Protein AF-A0A0K9PVC1-F1 (afdb_monomer)

Mean predicted aligned error: 11.3 Å

Organism: Zostera marina (NCBI:txid29655)

Sequence (242 aa):
MSSSESLPNDVALKIASLLTVTDLCSLGSCCRYFRSICDGDELWINLINQRWLSTENLPQQTPNYRYKGVYATRHDEVARRVWSVIQPLSTITETDVKVSAQDYLKIIQDLNSLKLQFQDVLLILFKSSKYNNNNVLINLIGLHYSMFHLGISVNDLREALRFTGNLSKIVCISSFTLGRVFFGVRMPDATLSRMLSLEELMSEEQEESRCILNRGTVEQVFRVETTINWKNEYLHFIQIGS

Radius of gyration: 22.53 Å; Cα contacts (8 Å, |Δi|>4): 260; chains: 1; bounding box: 57×33×89 Å

Nearest PDB structures (foldseek):
  7t1y-assembly1_B  TM=6.289E-01  e=4.324E-02  Homo sapiens
  7t1z-assembly1_B  TM=6.412E-01  e=4.807E-02  Homo sapiens
  7z8b-assembly1_F  TM=5.756E-01  e=1.248E-01  Homo sapiens
  5t2x-assembly1_A  TM=3.430E-01  e=1.906E-01  Legionella pneumophila subsp. pneumophila str. Philadelphia 1
  5t2x-assembly3_C  TM=3.436E-01  e=3.796E-01  Legionella pneumophila subsp. pneumophila str. Philadelphia 1

Structure (mmCIF, N/CA/C/O backbone):
data_AF-A0A0K9PVC1-F1
#
_entry.id   AF-A0A0K9PVC1-F1
#
loop_
_atom_site.group_PDB
_atom_site.id
_atom_site.type_symbol
_atom_site.label_atom_id
_atom_site.label_alt_id
_atom_site.label_comp_id
_atom_site.label_asym_id
_atom_site.label_entity_id
_atom_site.label_seq_id
_atom_site.pdbx_PDB_ins_code
_atom_site.Cartn_x
_atom_site.Cartn_y
_atom_site.Cartn_z
_atom_site.occupancy
_atom_site.B_iso_or_equiv
_atom_site.auth_seq_id
_atom_site.auth_comp_id
_atom_site.auth_asym_id
_atom_site.auth_atom_id
_atom_site.pdbx_PDB_model_num
ATOM 1 N N . MET A 1 1 ? -7.330 5.894 46.098 1.00 36.91 1 MET A N 1
ATOM 2 C CA . MET A 1 1 ? -6.613 6.851 45.232 1.00 36.91 1 MET A CA 1
ATOM 3 C C . MET A 1 1 ? -7.595 7.335 44.191 1.00 36.91 1 MET A C 1
ATOM 5 O O . MET A 1 1 ? -8.270 6.519 43.578 1.00 36.91 1 MET A O 1
ATOM 9 N N . SER A 1 2 ? -7.760 8.647 44.151 1.00 39.97 2 SER A N 1
ATOM 10 C CA . SER A 1 2 ? -8.791 9.414 43.460 1.00 39.97 2 SER A CA 1
ATOM 11 C C . SER A 1 2 ? -8.823 9.122 41.961 1.00 39.97 2 SER A C 1
ATOM 13 O O . SER A 1 2 ? -7.778 9.019 41.326 1.00 39.97 2 SER A O 1
ATOM 15 N N . SER A 1 3 ? -10.035 8.984 41.431 1.00 45.97 3 SER A N 1
ATOM 16 C CA . SER A 1 3 ? -10.376 8.841 40.016 1.00 45.97 3 SER A CA 1
ATOM 17 C C . SER A 1 3 ? -9.704 9.919 39.166 1.00 45.97 3 SER A C 1
ATOM 19 O O . SER A 1 3 ? -10.004 11.102 39.305 1.00 45.97 3 SER A O 1
ATOM 21 N N . SER A 1 4 ? -8.784 9.477 38.318 1.00 52.22 4 SER A N 1
ATOM 22 C CA . SER A 1 4 ? -8.044 10.259 37.336 1.00 52.22 4 SER A CA 1
ATOM 23 C C . SER A 1 4 ? -8.986 10.974 36.368 1.00 52.22 4 SER A C 1
ATOM 25 O O . SER A 1 4 ? -9.969 10.389 35.917 1.00 52.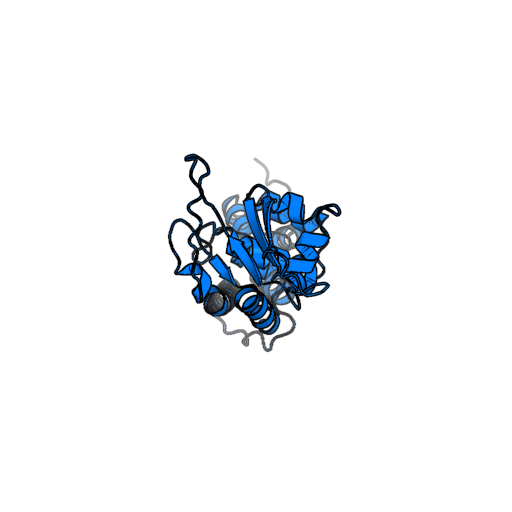22 4 SER A O 1
ATOM 27 N N . GLU A 1 5 ? -8.649 12.221 36.040 1.00 60.41 5 GLU A N 1
ATOM 28 C CA . GLU A 1 5 ? -9.247 13.022 34.971 1.00 60.41 5 GLU A CA 1
ATOM 29 C C . GLU A 1 5 ? -9.275 12.206 33.671 1.00 60.41 5 GLU A C 1
ATOM 31 O O . GLU A 1 5 ? -8.269 12.051 32.977 1.00 60.41 5 GLU A O 1
ATOM 36 N N . SER A 1 6 ? -10.419 11.595 33.371 1.00 70.62 6 SER A N 1
ATOM 37 C CA . SER A 1 6 ? -10.626 10.906 32.106 1.00 70.62 6 SER A CA 1
ATOM 38 C C . SER A 1 6 ? -10.803 11.951 31.016 1.00 70.62 6 SER A C 1
ATOM 40 O O . SER A 1 6 ? -11.573 12.898 31.187 1.00 70.62 6 SER A O 1
ATOM 42 N N . LEU A 1 7 ? -10.114 11.753 29.895 1.00 83.00 7 LEU A N 1
ATOM 43 C CA . LEU A 1 7 ? -10.306 12.553 28.693 1.00 83.00 7 LEU A CA 1
ATOM 44 C C . LEU A 1 7 ? -11.809 12.630 28.344 1.00 83.00 7 LEU A C 1
ATOM 46 O O . LEU A 1 7 ? -12.517 11.637 28.528 1.00 83.00 7 LEU A O 1
ATOM 50 N N . PRO A 1 8 ? -12.317 13.767 27.844 1.00 89.94 8 PRO A N 1
ATOM 51 C CA . PRO A 1 8 ? -13.676 13.831 27.322 1.00 89.94 8 PRO A CA 1
ATOM 52 C C . PRO A 1 8 ? -13.914 12.780 26.224 1.00 89.94 8 PRO A C 1
ATOM 54 O O . PRO A 1 8 ? -13.039 12.522 25.391 1.00 89.94 8 PRO A O 1
ATOM 57 N N . ASN A 1 9 ? -15.096 12.152 26.235 1.00 86.62 9 ASN A N 1
ATOM 58 C CA . ASN A 1 9 ? -15.422 11.030 25.345 1.00 86.62 9 ASN A CA 1
ATOM 59 C C . ASN A 1 9 ? -15.347 11.397 23.862 1.00 86.62 9 AS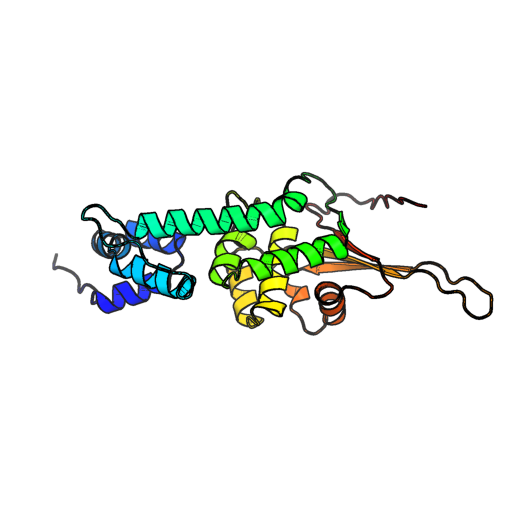N A C 1
ATOM 61 O O . ASN A 1 9 ? -14.915 10.580 23.057 1.00 86.62 9 ASN A O 1
ATOM 65 N N . ASP A 1 10 ? -15.737 12.614 23.507 1.00 87.50 10 ASP A N 1
ATOM 66 C CA . ASP A 1 10 ? -15.662 13.160 22.155 1.00 87.50 10 ASP A CA 1
ATOM 67 C C . ASP A 1 10 ? -14.212 13.252 21.660 1.00 87.50 10 ASP A C 1
ATOM 69 O O . ASP A 1 10 ? -13.908 12.850 20.534 1.00 87.50 10 ASP A O 1
ATOM 73 N N . VAL A 1 11 ? -13.286 13.686 22.520 1.00 88.69 11 VAL A N 1
ATOM 74 C CA . VAL A 1 11 ? -11.856 13.746 22.190 1.00 88.69 11 VAL A CA 1
ATOM 75 C C . VAL A 1 11 ? -11.276 12.336 22.083 1.00 88.69 11 VAL A C 1
ATOM 77 O O . VAL A 1 11 ? -10.554 12.040 21.131 1.00 88.69 11 VAL A O 1
ATOM 80 N N . ALA A 1 12 ? -11.627 11.434 23.006 1.00 89.12 12 ALA A N 1
ATOM 81 C CA . ALA A 1 12 ? -11.200 10.035 22.949 1.00 89.12 12 ALA A CA 1
ATOM 82 C C . ALA A 1 12 ? -11.694 9.333 21.675 1.00 89.12 12 ALA A C 1
ATOM 84 O O . ALA A 1 12 ? -10.933 8.608 21.031 1.00 89.12 12 ALA A O 1
ATOM 85 N N . LEU A 1 13 ? -12.945 9.583 21.281 1.00 88.31 13 LEU A N 1
ATOM 86 C CA . LEU A 1 13 ? -13.537 9.056 20.057 1.00 88.31 13 LEU A CA 1
ATOM 87 C C . LEU A 1 13 ? -12.875 9.652 18.818 1.00 88.31 13 LEU A C 1
ATOM 89 O O . LEU A 1 13 ? -12.605 8.925 17.862 1.00 88.31 13 LEU A O 1
ATOM 93 N N . LYS A 1 14 ? -12.540 10.947 18.842 1.00 87.75 14 LYS A N 1
ATOM 94 C CA . LYS A 1 14 ? -11.800 11.580 17.751 1.00 87.75 14 LYS A CA 1
ATOM 95 C C . LYS A 1 14 ? -10.417 10.961 17.587 1.00 87.75 14 LYS A C 1
ATOM 97 O O . LYS A 1 14 ? -10.070 10.608 16.464 1.00 87.75 14 LYS A O 1
ATOM 102 N N . ILE A 1 15 ? -9.673 10.765 18.676 1.00 88.50 15 ILE A N 1
ATOM 103 C CA . ILE A 1 15 ? -8.374 10.076 18.654 1.00 88.50 15 ILE A CA 1
ATOM 104 C C . ILE A 1 15 ? -8.544 8.673 18.074 1.00 88.50 15 ILE A C 1
ATOM 106 O O . ILE A 1 15 ? -7.867 8.333 17.110 1.00 88.50 15 ILE A O 1
ATOM 110 N N . ALA A 1 16 ? -9.490 7.889 18.597 1.00 88.25 16 ALA A N 1
ATOM 111 C CA . ALA A 1 16 ? -9.761 6.541 18.109 1.00 88.25 16 ALA A CA 1
ATOM 112 C C . ALA A 1 16 ? -10.108 6.527 16.606 1.00 88.25 16 ALA A C 1
ATOM 114 O O . ALA A 1 16 ? -9.605 5.687 15.869 1.00 88.25 16 ALA A O 1
ATOM 115 N N . SER A 1 17 ? -10.893 7.490 16.116 1.00 85.69 17 SER A N 1
ATOM 116 C CA . SER A 1 17 ? -11.273 7.570 14.696 1.00 85.69 17 SER A CA 1
ATOM 117 C C . SER A 1 17 ? -10.101 7.826 13.741 1.00 85.69 17 SER A C 1
ATOM 119 O O . SER A 1 17 ? -10.233 7.572 12.549 1.00 85.69 17 SER A O 1
ATOM 121 N N . LEU A 1 18 ? -8.968 8.322 14.249 1.00 83.50 18 LEU A N 1
ATOM 122 C CA . LEU A 1 18 ? -7.750 8.569 13.469 1.00 83.50 18 LEU A CA 1
ATOM 123 C C . LEU A 1 18 ? -6.807 7.359 13.446 1.00 83.50 18 LEU A C 1
ATOM 125 O O . LEU A 1 18 ? -5.811 7.366 12.727 1.00 83.50 18 LEU A O 1
ATOM 129 N N . LEU A 1 19 ? -7.091 6.332 14.248 1.00 83.75 19 LEU A N 1
ATOM 130 C CA . LEU A 1 19 ? -6.239 5.160 14.380 1.00 83.75 19 LEU A CA 1
ATOM 131 C C . LEU A 1 19 ? -6.568 4.089 13.342 1.00 83.75 19 LEU A C 1
ATOM 133 O O . LEU A 1 19 ? -7.702 3.935 12.883 1.00 83.75 19 LEU A O 1
ATOM 137 N N . THR A 1 20 ? -5.566 3.269 13.022 1.00 76.81 20 THR A N 1
ATOM 138 C CA . THR A 1 20 ? -5.811 2.048 12.255 1.00 76.81 20 THR A CA 1
ATOM 139 C C . THR A 1 20 ? -6.583 1.031 13.100 1.00 76.81 20 THR A C 1
ATOM 141 O O . THR A 1 20 ? -6.525 1.032 14.328 1.00 76.81 20 THR A O 1
ATOM 144 N N . VAL A 1 21 ? -7.264 0.087 12.447 1.00 77.75 21 VAL A N 1
ATOM 145 C CA . VAL A 1 21 ? -8.035 -0.980 13.121 1.00 77.75 21 VAL A CA 1
ATOM 146 C C . VAL A 1 21 ? -7.180 -1.778 14.104 1.00 77.75 21 VAL A C 1
ATOM 148 O O . VAL A 1 21 ? -7.640 -2.167 15.174 1.00 77.75 21 VAL A O 1
ATOM 151 N N . THR A 1 22 ? -5.918 -2.016 13.758 1.00 73.38 22 THR A N 1
ATOM 152 C CA . THR A 1 22 ? -4.974 -2.697 14.648 1.00 73.38 22 THR A CA 1
ATOM 153 C C . THR A 1 22 ? -4.647 -1.874 15.885 1.00 73.38 22 THR A C 1
ATOM 155 O O . THR A 1 22 ? -4.601 -2.426 16.981 1.00 73.38 22 THR A O 1
ATOM 158 N N . ASP A 1 23 ? -4.482 -0.563 15.731 1.00 84.06 23 ASP A N 1
ATOM 159 C CA . ASP A 1 23 ? -4.172 0.323 16.852 1.00 84.06 23 ASP A CA 1
ATOM 160 C C . ASP A 1 23 ? -5.398 0.524 17.749 1.00 84.06 23 ASP A C 1
ATOM 162 O O . ASP A 1 23 ? -5.250 0.651 18.960 1.00 84.06 23 ASP A O 1
ATOM 166 N N . LEU A 1 24 ? -6.612 0.434 17.193 1.00 87.94 24 LEU A N 1
ATOM 167 C CA . LEU A 1 24 ? -7.859 0.389 17.962 1.00 87.94 24 LEU A CA 1
ATOM 168 C C . LEU A 1 24 ? -7.939 -0.838 18.877 1.00 87.94 24 LEU A C 1
ATOM 170 O O . LEU A 1 24 ? -8.365 -0.725 20.027 1.00 87.94 24 LEU A O 1
ATOM 174 N N . CYS A 1 25 ? -7.505 -2.012 18.407 1.00 83.75 25 CYS A N 1
ATOM 175 C CA . CYS A 1 25 ? -7.442 -3.213 19.246 1.00 83.75 25 CYS A CA 1
ATOM 176 C C . CYS A 1 25 ? -6.434 -3.053 20.394 1.00 83.75 25 CYS A C 1
ATOM 178 O O . CYS A 1 25 ? -6.726 -3.438 21.531 1.00 83.75 25 CYS A O 1
ATOM 180 N N . SER A 1 26 ? -5.274 -2.454 20.112 1.00 88.62 26 SER A N 1
ATOM 181 C CA . SER A 1 26 ? -4.268 -2.133 21.129 1.00 88.62 26 SER A CA 1
ATOM 182 C C . SER A 1 26 ? -4.814 -1.128 22.146 1.00 88.62 26 SER A C 1
ATOM 184 O O . SER A 1 26 ? -4.771 -1.389 23.347 1.00 88.62 26 SER A O 1
ATOM 186 N N . LEU A 1 27 ? -5.428 -0.039 21.676 1.00 90.12 27 LEU A N 1
ATOM 187 C CA . LEU A 1 27 ? -6.019 1.012 22.504 1.00 90.12 27 LEU A CA 1
ATOM 188 C C . LEU A 1 27 ? -7.124 0.465 23.423 1.00 90.12 27 LEU A C 1
ATOM 190 O O . LEU A 1 27 ? -7.113 0.705 24.630 1.00 90.12 27 LEU A O 1
ATOM 194 N N . GLY A 1 28 ? -8.042 -0.341 22.883 1.00 89.06 28 GLY A N 1
ATOM 195 C CA . GLY A 1 28 ? -9.104 -0.992 23.657 1.00 89.06 28 GLY A CA 1
ATOM 196 C C . GLY A 1 28 ? -8.598 -2.035 24.664 1.00 89.06 28 GLY A C 1
ATOM 197 O O . GLY A 1 28 ? -9.313 -2.419 25.597 1.00 89.06 28 GLY A O 1
ATOM 198 N N . SER A 1 29 ? -7.356 -2.494 24.512 1.00 88.69 29 SER A N 1
ATOM 199 C CA . SER A 1 29 ? -6.708 -3.400 25.461 1.00 88.69 29 SER A CA 1
ATOM 200 C C . SER A 1 29 ? -6.035 -2.659 26.618 1.00 88.69 29 SER A C 1
ATOM 202 O O . SER A 1 29 ? -5.869 -3.254 27.681 1.00 88.69 29 SER A O 1
ATOM 204 N N . CYS A 1 30 ? -5.720 -1.366 26.462 1.00 90.38 30 CYS A N 1
ATOM 205 C CA . CYS A 1 30 ? -5.025 -0.573 27.478 1.00 90.38 30 CYS A CA 1
ATOM 206 C C . CYS A 1 30 ? -5.844 -0.373 28.762 1.00 90.38 30 CYS A C 1
ATOM 208 O O . CYS A 1 30 ? -5.297 -0.468 29.859 1.00 90.38 30 CYS A O 1
ATOM 210 N N . CYS A 1 31 ? -7.147 -0.079 28.664 1.00 89.25 31 CYS A N 1
ATOM 211 C CA . CYS A 1 31 ? -8.001 0.121 29.840 1.00 89.25 31 CYS A CA 1
ATOM 212 C C . CYS A 1 31 ? -9.499 -0.048 29.529 1.00 89.25 31 CYS A C 1
ATOM 214 O O . CYS A 1 31 ? -9.920 -0.046 28.373 1.00 89.25 31 CYS A O 1
ATOM 216 N N . ARG A 1 32 ? -10.332 -0.159 30.578 1.00 90.12 32 ARG A N 1
ATOM 217 C CA . ARG A 1 32 ? -11.799 -0.293 30.435 1.00 90.12 32 ARG A CA 1
ATOM 218 C C . ARG A 1 32 ? -12.440 0.904 29.729 1.00 90.12 32 ARG A C 1
ATOM 220 O O . ARG A 1 32 ? -13.382 0.711 28.969 1.00 90.12 32 ARG A O 1
ATOM 227 N N . TYR A 1 33 ? -11.916 2.106 29.970 1.00 90.62 33 TYR A N 1
ATOM 228 C CA . TYR A 1 33 ? -12.398 3.337 29.348 1.00 90.62 33 TYR A CA 1
ATOM 229 C C . TYR A 1 33 ? -12.252 3.276 27.820 1.00 90.62 33 TYR A C 1
ATOM 231 O O . TYR A 1 33 ? -13.249 3.312 27.102 1.00 90.62 33 TYR A O 1
ATOM 239 N N . PHE A 1 34 ? -11.036 3.043 27.317 1.00 90.56 34 PHE A N 1
ATOM 240 C CA . PHE A 1 34 ? -10.801 2.910 25.879 1.00 90.56 34 PHE A CA 1
ATOM 241 C C . PHE A 1 34 ? -11.446 1.670 25.267 1.00 90.56 34 PHE A C 1
ATOM 243 O O . PHE A 1 34 ? -11.860 1.728 24.113 1.00 90.56 34 PHE A O 1
ATOM 250 N N . ARG A 1 35 ? -11.597 0.573 26.022 1.00 91.06 35 ARG A N 1
ATOM 251 C CA . ARG A 1 35 ? -12.376 -0.585 25.561 1.00 91.06 35 ARG A CA 1
ATOM 252 C C . ARG A 1 35 ? -13.807 -0.185 25.214 1.00 91.06 35 ARG A C 1
ATOM 254 O O . ARG A 1 35 ? -14.276 -0.517 24.135 1.00 91.06 35 ARG A O 1
ATOM 261 N N . SER A 1 36 ? -14.457 0.580 26.093 1.00 90.19 36 SER A N 1
ATOM 262 C CA . SER A 1 36 ? -15.820 1.068 25.867 1.00 90.19 36 SER A CA 1
ATOM 263 C C . SER A 1 36 ? -15.918 1.979 24.642 1.00 90.19 36 SER A C 1
ATOM 265 O O . SER A 1 36 ? -16.885 1.874 23.898 1.00 90.19 36 SER A O 1
ATOM 267 N N . ILE A 1 37 ? -14.923 2.844 24.410 1.00 89.31 37 ILE A N 1
ATOM 268 C CA . ILE A 1 37 ? -14.870 3.704 23.215 1.00 89.31 37 ILE A CA 1
ATOM 269 C C . ILE A 1 37 ? -14.654 2.866 21.944 1.00 89.31 37 ILE A C 1
ATOM 271 O O . ILE A 1 37 ? -15.361 3.045 20.958 1.00 89.31 37 ILE A O 1
ATOM 275 N N . CYS A 1 38 ? -13.717 1.912 21.968 1.00 90.19 38 CYS A N 1
ATOM 276 C CA . CYS A 1 38 ? -13.373 1.076 20.811 1.00 90.19 38 CYS A CA 1
ATOM 277 C C . CYS A 1 38 ? -14.455 0.045 20.453 1.00 90.19 38 CYS A C 1
ATOM 279 O O . CYS A 1 38 ? -14.479 -0.458 19.329 1.00 90.19 38 CYS A O 1
ATOM 281 N N . ASP A 1 39 ? -15.333 -0.299 21.393 1.00 87.56 39 ASP A N 1
ATOM 282 C CA . ASP A 1 39 ? -16.498 -1.153 21.151 1.00 87.56 39 ASP A CA 1
ATOM 283 C C . ASP A 1 39 ? -17.771 -0.346 20.832 1.00 87.56 39 ASP A C 1
ATOM 285 O O . ASP A 1 39 ? -18.778 -0.938 20.448 1.00 87.56 39 ASP A O 1
ATOM 289 N N . GLY A 1 40 ? -17.727 0.986 20.946 1.00 87.75 40 GLY A N 1
ATOM 290 C CA . GLY A 1 40 ? -18.854 1.869 20.663 1.00 87.75 40 GLY A CA 1
ATOM 291 C C . GLY A 1 40 ? -19.162 1.979 19.169 1.00 87.75 40 GLY A C 1
ATOM 292 O O . GLY A 1 40 ? -18.268 2.199 18.352 1.00 87.75 40 GLY A O 1
ATOM 293 N N . ASP A 1 41 ? -20.440 1.871 18.804 1.00 87.69 41 ASP A N 1
ATOM 294 C CA . ASP A 1 41 ? -20.879 1.896 17.403 1.00 87.69 41 ASP A CA 1
ATOM 295 C C . ASP A 1 41 ? -20.571 3.219 16.689 1.00 87.69 41 ASP A C 1
ATOM 297 O O . ASP A 1 41 ? -20.273 3.208 15.498 1.00 87.69 41 ASP A O 1
ATOM 301 N N . GLU A 1 42 ? -20.576 4.345 17.406 1.00 86.50 42 GLU A N 1
ATOM 302 C CA . GLU A 1 42 ? -20.277 5.673 16.853 1.00 86.50 42 GLU A CA 1
ATOM 303 C C . GLU A 1 42 ? -18.902 5.722 16.165 1.00 86.50 42 GLU A C 1
ATOM 305 O O . GLU A 1 42 ? -18.773 6.254 15.060 1.00 86.50 42 GLU A O 1
ATOM 310 N N . LEU A 1 43 ? -17.892 5.085 16.766 1.00 89.81 43 LEU A N 1
ATOM 311 C CA . LEU A 1 43 ? -16.560 4.968 16.177 1.00 89.81 43 LEU A CA 1
ATOM 312 C C . LEU A 1 43 ? -16.611 4.214 14.843 1.00 89.81 43 LEU A C 1
ATOM 314 O O . LEU A 1 43 ? -16.082 4.680 13.836 1.00 89.81 43 LEU A O 1
ATOM 318 N N . TRP A 1 44 ? -17.258 3.048 14.824 1.00 88.06 44 TRP A N 1
ATOM 319 C CA . TRP A 1 44 ? -17.300 2.187 13.642 1.00 88.06 44 TRP A CA 1
ATOM 320 C C . TRP A 1 44 ? -18.164 2.773 12.528 1.00 88.06 44 TRP A C 1
ATOM 322 O O . TRP A 1 44 ? -17.791 2.655 11.365 1.00 88.06 44 TRP A O 1
ATOM 332 N N . ILE A 1 45 ? -19.260 3.460 12.860 1.00 85.56 45 ILE A N 1
ATOM 333 C CA . ILE A 1 45 ? -20.054 4.239 11.901 1.00 85.56 45 ILE A CA 1
ATOM 334 C C . ILE A 1 45 ? -19.175 5.303 11.244 1.00 85.56 45 ILE A C 1
ATOM 336 O O . ILE A 1 45 ? -19.153 5.408 10.019 1.00 85.56 45 ILE A O 1
ATOM 340 N N . ASN A 1 46 ? -18.414 6.059 12.040 1.00 84.38 46 ASN A N 1
ATOM 341 C CA . ASN A 1 46 ? -17.522 7.094 11.525 1.00 84.38 46 ASN A CA 1
ATOM 342 C C . ASN A 1 46 ? -16.455 6.498 10.590 1.00 84.38 46 ASN A C 1
ATOM 344 O O . ASN A 1 46 ? -16.278 6.980 9.474 1.00 84.38 46 ASN A O 1
ATOM 348 N N . LEU A 1 47 ? -15.821 5.389 10.981 1.00 85.81 47 LEU A N 1
ATOM 349 C CA . LEU A 1 47 ? -14.823 4.698 10.157 1.00 85.81 47 LEU A CA 1
ATOM 350 C C . LEU A 1 47 ? -15.404 4.119 8.857 1.00 85.81 47 LEU A C 1
ATOM 352 O O . LEU A 1 47 ? -14.755 4.195 7.813 1.00 85.81 47 LEU A O 1
ATOM 356 N N . ILE A 1 48 ? -16.609 3.535 8.902 1.00 84.81 48 ILE A N 1
ATOM 357 C CA . ILE A 1 48 ? -17.317 3.052 7.703 1.00 84.81 48 ILE A CA 1
ATOM 358 C C . ILE A 1 48 ? -17.580 4.222 6.768 1.00 84.81 48 ILE A C 1
ATOM 360 O O . ILE A 1 48 ? -17.304 4.125 5.572 1.00 84.81 48 ILE A O 1
ATOM 364 N N . ASN A 1 49 ? -18.086 5.321 7.322 1.00 81.56 49 ASN A N 1
ATOM 365 C CA . ASN A 1 49 ? -18.404 6.499 6.549 1.00 81.56 49 ASN A CA 1
ATOM 366 C C . ASN A 1 49 ? -17.132 7.040 5.887 1.00 81.56 49 ASN A C 1
ATOM 368 O O . ASN A 1 49 ? -17.049 7.061 4.665 1.00 81.56 49 ASN A O 1
ATOM 372 N N . GLN A 1 50 ? -16.089 7.356 6.652 1.00 80.06 50 GLN A N 1
ATOM 373 C CA . GLN A 1 50 ? -14.839 7.901 6.111 1.00 80.06 50 GLN A CA 1
ATOM 374 C C . GLN A 1 50 ? -14.228 7.066 4.974 1.00 80.06 50 GLN A C 1
ATOM 376 O O . GLN A 1 50 ? -13.631 7.635 4.065 1.00 80.06 50 GLN A O 1
ATOM 381 N N . ARG A 1 51 ? -14.374 5.733 4.998 1.00 79.88 51 ARG A N 1
ATOM 382 C CA . ARG A 1 51 ? -13.790 4.847 3.976 1.00 79.88 51 ARG A CA 1
ATOM 383 C C . ARG A 1 51 ? -14.708 4.539 2.797 1.00 79.88 51 ARG A C 1
ATOM 385 O O . ARG A 1 51 ? -14.218 4.387 1.686 1.00 79.88 51 ARG A O 1
ATOM 392 N N . TRP A 1 52 ? -16.012 4.384 3.014 1.00 78.94 52 TRP A N 1
ATOM 393 C CA . TRP A 1 52 ? -16.917 3.813 2.007 1.00 78.94 52 TRP A CA 1
ATOM 394 C C . TRP A 1 52 ? -18.193 4.633 1.764 1.00 78.94 52 TRP A C 1
ATOM 396 O O . TRP A 1 52 ? -19.142 4.114 1.172 1.00 78.94 52 TRP A O 1
ATOM 406 N N . LEU A 1 53 ? -18.201 5.915 2.159 1.00 63.59 53 LEU A N 1
ATOM 407 C CA . LEU A 1 53 ? -19.315 6.885 2.088 1.00 63.59 53 LEU A CA 1
ATOM 408 C C . LEU A 1 53 ? -20.042 7.017 0.732 1.00 63.59 53 LEU A C 1
ATOM 410 O O . LEU A 1 53 ? -21.057 7.701 0.664 1.00 63.59 53 LEU A O 1
ATOM 414 N N . SER A 1 54 ? -19.574 6.384 -0.347 1.00 54.62 54 SER A N 1
ATOM 415 C CA . SER A 1 54 ? -20.174 6.486 -1.687 1.00 54.62 54 SER A CA 1
ATOM 416 C C . SER A 1 54 ? -20.861 5.211 -2.192 1.00 54.62 54 SER A C 1
ATOM 418 O O . SER A 1 54 ? -21.311 5.188 -3.333 1.00 54.62 54 SER A O 1
ATOM 420 N N . THR A 1 55 ? -20.946 4.139 -1.397 1.00 50.00 55 THR A N 1
ATOM 421 C CA . THR A 1 55 ? -21.627 2.889 -1.800 1.00 50.00 55 THR A CA 1
ATOM 422 C C . THR A 1 55 ? -22.649 2.465 -0.747 1.00 50.00 55 T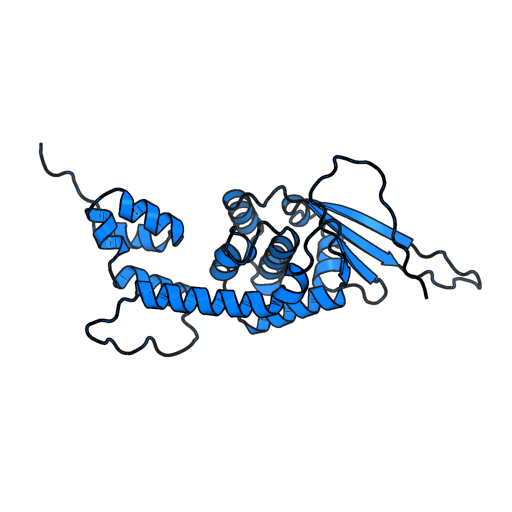HR A C 1
ATOM 424 O O . THR A 1 55 ? -22.302 1.759 0.198 1.00 50.00 55 THR A O 1
ATOM 427 N N . GLU A 1 56 ? -23.869 2.975 -0.946 1.00 53.38 56 GLU A N 1
ATOM 428 C CA . GLU A 1 56 ? -25.204 2.487 -0.552 1.00 53.38 56 GLU A CA 1
ATOM 429 C C . GLU A 1 56 ? -25.444 1.909 0.861 1.00 53.38 56 GLU A C 1
ATOM 431 O O . GLU A 1 56 ? -24.739 1.031 1.350 1.00 53.38 56 GLU A O 1
ATOM 436 N N . ASN A 1 57 ? -26.542 2.399 1.459 1.00 54.88 57 ASN A N 1
ATOM 437 C CA . ASN A 1 57 ? -27.348 1.838 2.550 1.00 54.88 57 ASN A CA 1
ATOM 438 C C . ASN A 1 57 ? -26.575 1.055 3.622 1.00 54.88 57 ASN A C 1
ATOM 440 O O . ASN A 1 57 ? -26.509 -0.175 3.591 1.00 54.88 57 ASN A O 1
ATOM 444 N N . LEU A 1 58 ? -26.086 1.773 4.645 1.00 56.03 58 LEU A N 1
ATOM 445 C CA . LEU A 1 58 ? -25.840 1.162 5.953 1.00 56.03 58 LEU A CA 1
ATOM 446 C C . LEU A 1 58 ? -27.085 0.335 6.323 1.00 56.03 58 LEU A C 1
ATOM 448 O O . LEU A 1 58 ? -28.186 0.895 6.321 1.00 56.03 58 LEU A O 1
ATOM 452 N N . PRO A 1 59 ? -26.952 -0.976 6.583 1.00 56.62 59 PRO A N 1
ATOM 453 C CA . PRO A 1 59 ? -28.114 -1.804 6.864 1.00 56.62 59 PRO A CA 1
ATOM 454 C C . PRO A 1 59 ? -28.891 -1.233 8.048 1.00 56.62 59 PRO A C 1
ATOM 456 O O . PRO A 1 59 ? -28.297 -0.789 9.034 1.00 56.62 59 PRO A O 1
ATOM 459 N N . GLN A 1 60 ? -30.219 -1.198 7.914 1.00 56.25 60 GLN A N 1
ATOM 460 C CA . GLN A 1 60 ? -31.110 -0.656 8.935 1.00 56.25 60 GLN A CA 1
ATOM 461 C C . GLN A 1 60 ? -30.817 -1.318 10.285 1.00 56.25 60 GLN A C 1
ATOM 463 O O . GLN A 1 60 ? -30.676 -2.540 10.371 1.00 56.25 60 GLN A O 1
ATOM 468 N N . GLN A 1 61 ? -30.704 -0.484 11.322 1.00 54.56 61 GLN A N 1
ATOM 469 C CA . GLN A 1 61 ? -30.404 -0.895 12.690 1.00 54.56 61 GLN A CA 1
ATOM 470 C C . GLN A 1 61 ? -31.353 -2.018 13.120 1.00 54.56 61 GLN A C 1
ATOM 472 O O . GLN A 1 61 ? -32.536 -1.794 13.364 1.00 54.56 61 GLN A O 1
ATOM 477 N N . THR A 1 62 ? -30.828 -3.236 13.227 1.00 53.62 62 THR A N 1
ATOM 478 C CA . THR A 1 62 ? -31.490 -4.299 13.983 1.00 53.62 62 THR A CA 1
ATOM 479 C C . THR A 1 62 ? -30.952 -4.267 15.417 1.00 53.62 62 THR A C 1
ATOM 481 O O . THR A 1 62 ? -29.799 -3.900 15.635 1.00 53.62 62 THR A O 1
ATOM 484 N N . PRO A 1 63 ? -31.739 -4.642 16.435 1.00 53.84 63 PRO A N 1
ATOM 485 C CA . PRO A 1 63 ? -31.338 -4.521 17.843 1.00 53.84 63 PRO A CA 1
ATOM 486 C C . PRO A 1 63 ? -30.125 -5.382 18.257 1.00 53.84 63 PRO A C 1
ATOM 488 O O . PRO A 1 63 ? -29.662 -5.273 19.386 1.00 53.84 63 PRO A O 1
ATOM 491 N N . ASN A 1 64 ? -29.585 -6.216 17.359 1.00 56.94 64 ASN A N 1
ATOM 492 C CA . ASN A 1 64 ? -28.374 -7.019 17.576 1.00 56.94 64 ASN A CA 1
ATOM 493 C C . ASN A 1 64 ? -27.224 -6.641 16.616 1.00 56.94 64 ASN A C 1
ATOM 495 O O . ASN A 1 64 ? -26.279 -7.404 16.412 1.00 56.94 64 ASN A O 1
ATOM 499 N N . TYR A 1 65 ? -27.336 -5.482 15.969 1.00 64.81 65 TYR A N 1
ATOM 500 C CA . TYR A 1 65 ? -26.428 -5.020 14.930 1.00 64.81 65 TYR A CA 1
ATOM 501 C C . TYR A 1 65 ? -25.199 -4.346 15.549 1.00 64.81 65 TYR A C 1
ATOM 503 O O . TYR A 1 65 ? -25.336 -3.350 16.248 1.00 64.81 65 TYR A O 1
ATOM 511 N N . ARG A 1 66 ? -23.993 -4.877 15.303 1.00 80.50 66 ARG A N 1
ATOM 512 C CA . ARG A 1 66 ? -22.726 -4.277 15.767 1.00 80.50 66 ARG A CA 1
ATOM 513 C C . ARG A 1 66 ? -21.930 -3.747 14.586 1.00 80.50 66 ARG A C 1
ATOM 515 O O . ARG A 1 66 ? -21.455 -4.538 13.766 1.00 80.50 66 ARG A O 1
ATOM 522 N N . TYR A 1 67 ? -21.704 -2.436 14.527 1.00 84.56 67 TYR A N 1
ATOM 523 C CA . TYR A 1 67 ? -21.036 -1.803 13.380 1.00 84.56 67 TYR A CA 1
ATOM 524 C C . TYR A 1 67 ? -19.576 -2.244 13.222 1.00 84.56 67 TYR A C 1
ATOM 526 O O . TYR A 1 67 ? -19.065 -2.309 12.105 1.00 84.56 67 TYR A O 1
ATOM 534 N N . LYS A 1 68 ? -18.933 -2.674 14.313 1.00 86.56 68 LYS A N 1
ATOM 535 C CA . LYS A 1 68 ? -17.623 -3.342 14.286 1.00 86.56 68 LYS A CA 1
ATOM 536 C C . LYS A 1 68 ? -17.598 -4.583 13.387 1.00 86.56 68 LYS A C 1
ATOM 538 O O . LYS A 1 68 ? -16.665 -4.766 12.610 1.00 86.56 68 LYS A O 1
ATOM 543 N N . GLY A 1 69 ? -18.632 -5.425 13.462 1.00 85.31 69 GLY A N 1
ATOM 544 C CA . GLY A 1 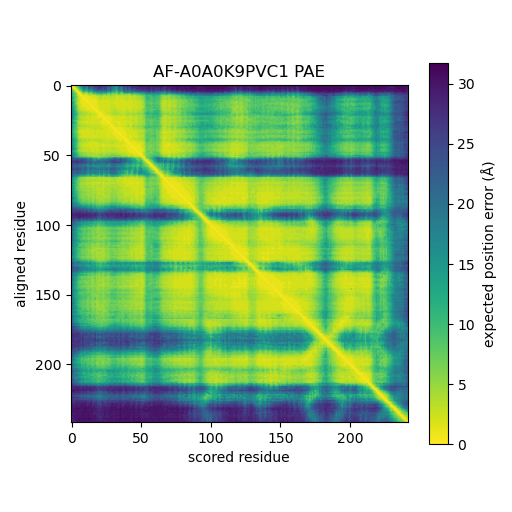69 ? -18.742 -6.635 12.638 1.00 85.31 69 GLY A CA 1
ATOM 545 C C . GLY A 1 69 ? -19.023 -6.322 11.168 1.00 85.31 69 GLY A C 1
ATOM 546 O O . GLY A 1 69 ? -18.484 -6.974 10.275 1.00 85.31 69 GLY A O 1
ATOM 547 N N . VAL A 1 70 ? -19.807 -5.275 10.912 1.00 84.62 70 VAL A N 1
ATOM 548 C CA . VAL A 1 70 ? -20.094 -4.768 9.560 1.00 84.62 70 VAL A CA 1
ATOM 549 C C . VAL A 1 70 ? -18.825 -4.258 8.901 1.00 84.62 70 VAL A C 1
ATOM 551 O O . VAL A 1 70 ? -18.527 -4.619 7.765 1.00 84.62 70 VAL A O 1
ATOM 554 N N . TYR A 1 71 ? -18.052 -3.460 9.638 1.00 86.38 71 TYR A N 1
ATOM 555 C CA . TYR A 1 71 ? -16.765 -2.965 9.183 1.00 86.38 71 TYR A CA 1
ATOM 556 C C . TYR A 1 71 ? -15.826 -4.120 8.828 1.00 86.38 71 TYR A C 1
ATOM 558 O O . TYR A 1 71 ? -15.247 -4.117 7.745 1.00 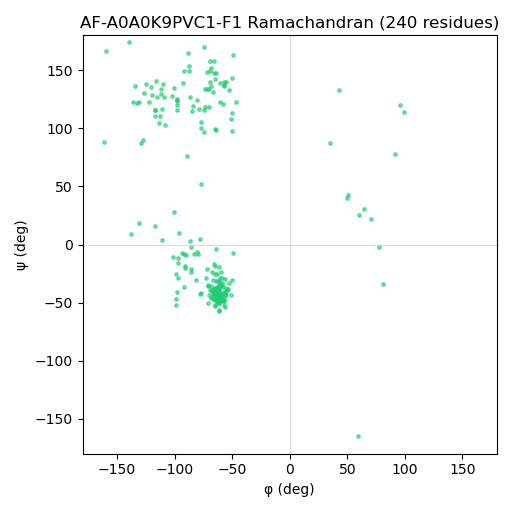86.38 71 TYR A O 1
ATOM 566 N N . ALA A 1 72 ? -15.705 -5.123 9.707 1.00 84.88 72 ALA A N 1
ATOM 567 C CA . ALA A 1 72 ? -14.868 -6.295 9.460 1.00 84.88 72 ALA A CA 1
ATOM 568 C C . ALA A 1 72 ? -15.319 -7.067 8.208 1.00 84.88 72 ALA A C 1
ATOM 570 O O . ALA A 1 72 ? -14.507 -7.350 7.334 1.00 84.88 72 ALA A O 1
ATOM 571 N N . THR A 1 73 ? -16.624 -7.315 8.072 1.00 87.19 73 THR A N 1
ATOM 572 C CA . THR A 1 73 ? -17.199 -8.032 6.920 1.00 87.19 73 THR A CA 1
ATOM 573 C C . THR A 1 73 ? -16.944 -7.290 5.609 1.00 87.19 73 THR A C 1
ATOM 575 O O . THR A 1 73 ? -16.528 -7.896 4.622 1.00 87.19 73 THR A O 1
ATOM 578 N N . ARG A 1 74 ? -17.151 -5.967 5.593 1.00 86.56 74 ARG A N 1
ATOM 579 C CA . ARG A 1 74 ? -16.919 -5.132 4.409 1.00 86.56 74 ARG A CA 1
ATOM 580 C C . ARG A 1 74 ? -15.432 -5.022 4.079 1.00 86.56 74 ARG A C 1
ATOM 582 O O . ARG A 1 74 ? -15.066 -5.096 2.911 1.00 86.56 74 ARG A O 1
ATOM 589 N N . HIS A 1 75 ? -14.569 -4.913 5.089 1.00 87.31 75 HIS A N 1
ATOM 590 C CA . HIS A 1 75 ? -13.122 -4.948 4.895 1.00 87.31 75 HIS A CA 1
ATOM 591 C C . HIS A 1 75 ? -12.674 -6.264 4.249 1.00 87.31 75 HIS A C 1
ATOM 593 O O . HIS A 1 75 ? -11.957 -6.234 3.251 1.00 87.31 75 HIS A O 1
ATOM 599 N N . ASP A 1 76 ? -13.147 -7.400 4.764 1.00 86.94 76 ASP A N 1
ATOM 600 C CA . ASP A 1 76 ? -12.847 -8.719 4.208 1.00 86.94 76 ASP A CA 1
ATOM 601 C C . ASP A 1 76 ? -13.391 -8.881 2.788 1.00 86.94 76 ASP A C 1
ATOM 603 O O . ASP A 1 76 ? -12.756 -9.507 1.941 1.00 86.94 76 ASP A O 1
ATOM 607 N N . GLU A 1 77 ? -14.558 -8.312 2.491 1.00 89.31 77 GLU A N 1
ATOM 608 C CA . GLU A 1 77 ? -15.100 -8.297 1.137 1.00 89.31 77 GLU A CA 1
ATOM 609 C C . GLU A 1 77 ? -14.218 -7.517 0.162 1.00 89.31 77 GLU A C 1
ATOM 611 O O . GLU A 1 77 ? -13.878 -8.047 -0.899 1.00 89.31 77 GLU A O 1
ATOM 616 N N . VAL A 1 78 ? -13.815 -6.295 0.518 1.00 89.38 78 VAL A N 1
ATOM 617 C CA . VAL A 1 78 ? -12.902 -5.491 -0.305 1.00 89.38 78 VAL A CA 1
ATOM 618 C C . VAL A 1 78 ? -11.571 -6.223 -0.475 1.00 89.38 78 VAL A C 1
ATOM 620 O O . VAL A 1 78 ? -11.094 -6.358 -1.599 1.00 89.38 78 VAL A O 1
ATOM 623 N N . ALA A 1 79 ? -11.015 -6.781 0.603 1.00 89.12 79 ALA A N 1
ATOM 624 C CA . ALA A 1 79 ? -9.776 -7.549 0.557 1.00 89.12 79 ALA A CA 1
ATOM 625 C C . ALA A 1 79 ? -9.878 -8.770 -0.368 1.00 89.12 79 ALA A C 1
ATOM 627 O O . ALA A 1 79 ? -8.971 -9.002 -1.161 1.00 89.12 79 ALA A O 1
ATOM 628 N N . ARG A 1 80 ? -10.995 -9.512 -0.349 1.00 89.31 80 ARG A N 1
ATOM 629 C CA . ARG A 1 80 ? -11.235 -10.630 -1.280 1.00 89.31 80 ARG A CA 1
ATOM 630 C C . ARG A 1 80 ? -11.331 -10.177 -2.732 1.00 89.31 80 ARG A C 1
ATOM 632 O O . ARG A 1 80 ? -10.809 -10.862 -3.606 1.00 89.31 80 ARG A O 1
ATOM 639 N N . ARG A 1 81 ? -11.993 -9.048 -3.002 1.00 91.31 81 ARG A N 1
ATOM 640 C CA . ARG A 1 81 ? -12.091 -8.490 -4.361 1.00 91.31 81 ARG A CA 1
ATOM 641 C C . ARG A 1 81 ? -10.717 -8.062 -4.872 1.00 91.31 81 ARG A C 1
ATOM 643 O O . ARG A 1 81 ? -10.328 -8.478 -5.957 1.00 91.31 81 ARG A O 1
ATOM 650 N N . VAL A 1 82 ? -9.950 -7.329 -4.064 1.00 91.31 82 VAL A N 1
ATOM 651 C CA . VAL A 1 82 ? -8.555 -6.977 -4.380 1.00 91.31 82 VAL A CA 1
ATOM 652 C C . VAL A 1 82 ? -7.734 -8.237 -4.623 1.00 91.31 82 VAL A C 1
ATOM 654 O O . VAL A 1 82 ? -7.057 -8.340 -5.642 1.00 91.31 82 VAL A O 1
ATOM 657 N N . TRP A 1 83 ? -7.854 -9.227 -3.736 1.00 87.69 83 TRP A N 1
ATOM 658 C CA . TRP A 1 83 ? -7.168 -10.503 -3.878 1.00 87.69 83 TRP A CA 1
ATOM 659 C C . TRP A 1 83 ? -7.509 -11.199 -5.190 1.00 87.69 83 TRP A C 1
ATOM 661 O O . TRP A 1 83 ? -6.601 -11.661 -5.857 1.00 87.69 83 TRP A O 1
ATOM 671 N N . SER A 1 84 ? -8.774 -11.226 -5.615 1.00 89.38 84 SER A N 1
ATOM 672 C CA . SER A 1 84 ? -9.157 -11.856 -6.887 1.00 89.38 84 SER A CA 1
ATOM 673 C C . SER A 1 84 ? -8.487 -11.221 -8.112 1.00 89.38 84 SER A C 1
ATOM 675 O O . SER A 1 84 ? -8.218 -11.922 -9.083 1.00 89.38 84 SER A O 1
ATOM 677 N N . VAL A 1 85 ? -8.154 -9.928 -8.040 1.00 90.25 85 VAL A N 1
ATOM 678 C CA . VAL A 1 85 ? -7.424 -9.213 -9.097 1.00 90.25 85 VAL A CA 1
ATOM 679 C C . VAL A 1 85 ? -5.931 -9.552 -9.062 1.00 90.25 85 VAL A C 1
ATOM 681 O O . VAL A 1 85 ? -5.324 -9.778 -10.104 1.00 90.25 85 VAL A O 1
ATOM 684 N N . ILE A 1 86 ? -5.330 -9.621 -7.870 1.00 85.50 86 ILE A N 1
ATOM 685 C CA . ILE A 1 86 ? -3.881 -9.849 -7.710 1.00 85.50 86 ILE A CA 1
ATOM 686 C C . ILE A 1 86 ? -3.498 -11.329 -7.557 1.00 85.50 86 ILE A C 1
ATOM 688 O O . ILE A 1 86 ? -2.313 -11.662 -7.601 1.00 85.50 86 ILE A O 1
ATOM 692 N N . GLN A 1 87 ? -4.472 -12.234 -7.406 1.00 80.81 87 GLN A N 1
ATOM 693 C CA . GLN A 1 87 ? -4.263 -13.674 -7.231 1.00 80.81 87 GLN A CA 1
ATOM 694 C C . GLN A 1 87 ? -3.334 -14.267 -8.305 1.00 80.81 87 GLN A C 1
ATOM 696 O O . GLN A 1 87 ? -2.434 -15.030 -7.925 1.00 80.81 87 GLN A O 1
ATOM 701 N N . PRO A 1 88 ? -3.472 -13.908 -9.602 1.00 72.25 88 PRO A N 1
ATOM 702 C CA . PRO A 1 88 ? -2.583 -14.413 -10.647 1.00 72.25 88 PRO A CA 1
ATOM 703 C C . PRO A 1 88 ? -1.099 -14.132 -10.375 1.00 72.25 88 PRO A C 1
ATOM 705 O O . PRO A 1 88 ? -0.252 -14.934 -10.744 1.00 72.25 88 PRO A O 1
ATOM 708 N N . LEU A 1 89 ? -0.778 -13.042 -9.672 1.00 67.88 89 LEU A N 1
ATOM 709 C CA . LEU A 1 89 ? 0.597 -12.673 -9.315 1.00 67.88 89 LEU A CA 1
ATOM 710 C C . LEU A 1 89 ? 1.088 -13.336 -8.025 1.00 67.88 89 LEU A C 1
ATOM 712 O O . LEU A 1 89 ? 2.285 -13.450 -7.785 1.00 67.88 89 LEU A O 1
ATOM 716 N N . SER A 1 90 ? 0.154 -13.729 -7.163 1.00 60.19 90 SER A N 1
ATOM 717 C CA . SER A 1 90 ? 0.437 -14.186 -5.801 1.00 60.19 90 SER A CA 1
ATOM 718 C C . SER A 1 90 ? 0.659 -15.694 -5.660 1.00 60.19 90 SER A C 1
ATOM 720 O O . SER A 1 90 ? 1.236 -16.142 -4.675 1.00 60.19 90 SER A O 1
ATOM 722 N N . THR A 1 91 ? 0.185 -16.472 -6.637 1.00 54.50 91 THR A N 1
ATOM 723 C CA . THR A 1 91 ? 0.335 -17.938 -6.690 1.00 54.50 91 THR A CA 1
ATOM 724 C C . THR A 1 91 ? 1.708 -18.369 -7.205 1.00 54.50 91 THR A C 1
ATOM 726 O O . THR A 1 91 ? 2.044 -19.548 -7.160 1.00 54.50 91 THR A O 1
ATOM 729 N N . ILE A 1 92 ? 2.522 -17.409 -7.647 1.00 53.28 92 ILE A N 1
ATOM 730 C CA . ILE A 1 92 ? 3.885 -17.616 -8.125 1.00 53.28 92 ILE A CA 1
ATOM 731 C C . ILE A 1 92 ? 4.810 -17.512 -6.911 1.00 53.28 92 ILE A C 1
ATOM 733 O O . ILE A 1 92 ? 5.424 -16.484 -6.630 1.00 53.28 92 ILE A O 1
ATOM 737 N N . THR A 1 93 ? 4.821 -18.572 -6.112 1.00 47.09 93 THR A N 1
ATOM 738 C CA . THR A 1 93 ? 5.752 -18.726 -4.999 1.00 47.09 93 THR A CA 1
ATOM 739 C C . THR A 1 93 ? 7.098 -19.213 -5.526 1.00 47.09 93 THR A C 1
ATOM 741 O O . THR A 1 93 ? 7.172 -20.272 -6.138 1.00 47.09 93 THR A O 1
ATOM 744 N N . GLU A 1 94 ? 8.133 -18.441 -5.195 1.00 48.44 94 GLU A N 1
ATOM 745 C CA . GLU A 1 94 ? 9.564 -18.774 -5.190 1.00 48.44 94 GLU A CA 1
ATOM 746 C C . GLU A 1 94 ? 10.416 -18.402 -6.422 1.00 48.44 94 GLU A C 1
ATOM 748 O O . GLU A 1 94 ? 10.272 -18.873 -7.545 1.00 48.44 94 GLU A O 1
ATOM 753 N N . THR A 1 95 ? 11.412 -17.572 -6.100 1.00 47.50 95 THR A N 1
ATOM 754 C CA . THR A 1 95 ? 12.673 -17.239 -6.781 1.00 47.50 95 THR A CA 1
ATOM 755 C C . THR A 1 95 ? 12.712 -16.236 -7.929 1.00 47.50 95 THR A C 1
ATOM 757 O O . THR A 1 95 ? 13.665 -15.475 -7.923 1.00 47.50 95 THR A O 1
ATOM 760 N N . ASP A 1 96 ? 11.715 -16.093 -8.803 1.00 52.84 96 ASP A N 1
ATOM 761 C CA . ASP A 1 96 ? 11.734 -15.026 -9.828 1.00 52.84 96 ASP A CA 1
ATOM 762 C C . ASP A 1 96 ? 10.325 -14.764 -10.383 1.00 52.84 96 ASP A C 1
ATOM 764 O O . ASP A 1 96 ? 9.899 -15.351 -11.381 1.00 52.84 96 ASP A O 1
ATOM 768 N N . VAL A 1 97 ? 9.564 -13.874 -9.736 1.00 58.97 97 VAL A N 1
ATOM 769 C CA . VAL A 1 97 ? 8.249 -13.462 -10.253 1.00 58.97 97 VAL A CA 1
ATOM 770 C C . VAL A 1 97 ? 8.470 -12.473 -11.391 1.00 58.97 97 VAL A C 1
ATOM 772 O O . VAL A 1 97 ? 8.817 -11.320 -11.149 1.00 58.97 97 VAL A O 1
ATOM 775 N N . LYS A 1 98 ? 8.267 -12.930 -12.628 1.00 64.69 98 LYS A N 1
ATOM 776 C CA . LYS A 1 98 ? 8.325 -12.100 -13.836 1.00 64.69 98 LYS A CA 1
ATOM 777 C C . LYS A 1 98 ? 6.913 -11.700 -14.229 1.00 64.69 98 LYS A C 1
ATOM 779 O O . LYS A 1 98 ? 6.116 -12.556 -14.602 1.00 64.69 98 LYS A O 1
ATOM 784 N N . VAL A 1 99 ? 6.613 -10.406 -14.176 1.00 73.38 99 VAL A N 1
ATOM 785 C CA . VAL A 1 99 ? 5.318 -9.872 -14.627 1.00 73.38 99 VAL A CA 1
ATOM 786 C C . VAL A 1 99 ? 5.524 -9.026 -15.865 1.00 73.38 99 VAL A C 1
ATOM 788 O O . VAL A 1 99 ? 6.384 -8.141 -15.874 1.00 73.38 99 VAL A O 1
ATOM 791 N N . SER A 1 100 ? 4.741 -9.298 -16.910 1.00 73.25 100 SER A N 1
ATOM 792 C CA . SER A 1 100 ? 4.739 -8.464 -18.108 1.00 73.25 100 SER A CA 1
ATOM 793 C C . SER A 1 100 ? 4.123 -7.095 -17.804 1.00 73.25 100 SER A C 1
ATOM 795 O O . SER A 1 100 ? 3.215 -6.971 -16.980 1.00 73.25 100 SER A O 1
ATOM 797 N N . ALA A 1 101 ? 4.579 -6.055 -18.500 1.00 72.81 101 ALA A N 1
ATOM 798 C CA . ALA A 1 101 ? 3.995 -4.719 -18.395 1.00 72.81 101 ALA A CA 1
ATOM 799 C C . ALA A 1 101 ? 2.478 -4.717 -18.632 1.00 72.81 101 ALA A C 1
ATOM 801 O O . ALA A 1 101 ? 1.744 -4.007 -17.952 1.00 72.81 101 ALA A O 1
ATOM 802 N N . GLN A 1 102 ? 2.011 -5.531 -19.582 1.00 75.50 102 GLN A N 1
ATOM 803 C CA . GLN A 1 102 ? 0.600 -5.624 -19.933 1.00 75.50 102 GLN A CA 1
ATOM 804 C C . GLN A 1 102 ? -0.229 -6.205 -18.784 1.00 75.50 102 GLN A C 1
ATOM 806 O O . GLN A 1 102 ? -1.261 -5.635 -18.436 1.00 75.50 102 GLN A O 1
ATOM 811 N N . ASP A 1 103 ? 0.231 -7.296 -18.169 1.00 78.56 103 ASP A N 1
ATOM 812 C CA . ASP A 1 103 ? -0.467 -7.917 -17.039 1.00 78.56 103 ASP A CA 1
ATOM 813 C C . ASP A 1 103 ? -0.462 -7.000 -15.814 1.00 78.56 103 ASP A C 1
ATOM 815 O O . ASP A 1 103 ? -1.478 -6.846 -15.135 1.00 78.56 103 ASP A O 1
ATOM 819 N N . TYR A 1 104 ? 0.668 -6.335 -15.567 1.00 82.75 104 TYR A N 1
ATOM 820 C CA . TYR A 1 104 ? 0.806 -5.367 -14.486 1.00 82.75 104 TYR A CA 1
ATOM 821 C C . TYR A 1 104 ? -0.154 -4.177 -14.654 1.00 82.75 104 TYR A C 1
ATOM 823 O O . TYR A 1 104 ? -0.907 -3.855 -13.734 1.00 82.75 104 TYR A O 1
ATOM 831 N N . LEU A 1 105 ? -0.186 -3.552 -15.835 1.00 84.12 105 LEU A N 1
ATOM 832 C CA . LEU A 1 105 ? -1.080 -2.425 -16.120 1.00 84.12 105 LEU A CA 1
ATOM 833 C C . LEU A 1 105 ? -2.552 -2.832 -16.099 1.00 84.12 105 LEU A C 1
ATOM 835 O O . LEU A 1 105 ? -3.385 -2.080 -15.597 1.00 84.12 105 LEU A O 1
ATOM 839 N N . LYS A 1 106 ? -2.876 -4.030 -16.596 1.00 86.94 106 LYS A N 1
ATOM 840 C CA . LYS A 1 106 ? -4.231 -4.579 -16.511 1.00 86.94 106 LYS A CA 1
ATOM 841 C C . LYS A 1 106 ? -4.693 -4.676 -15.059 1.00 86.94 106 LYS A C 1
ATOM 843 O O . LYS A 1 106 ? -5.796 -4.255 -14.741 1.00 86.94 106 LYS A O 1
ATOM 848 N N . ILE A 1 107 ? -3.831 -5.147 -14.162 1.00 87.81 107 ILE A N 1
ATOM 849 C CA . ILE A 1 107 ? -4.145 -5.226 -12.731 1.00 87.81 107 ILE A CA 1
ATOM 850 C C . ILE A 1 107 ? -4.389 -3.843 -12.136 1.00 87.81 107 ILE A C 1
ATOM 852 O O . ILE A 1 107 ? -5.347 -3.663 -11.390 1.00 87.81 107 ILE A O 1
ATOM 856 N N . ILE A 1 108 ? -3.571 -2.852 -12.485 1.00 89.38 108 ILE A N 1
ATOM 857 C CA . ILE A 1 108 ? -3.780 -1.471 -12.039 1.00 89.38 108 ILE A CA 1
ATOM 858 C C . ILE A 1 108 ? -5.147 -0.937 -12.515 1.00 89.38 108 ILE A C 1
ATOM 860 O O . ILE A 1 108 ? -5.887 -0.339 -11.729 1.00 89.38 108 ILE A O 1
ATOM 864 N N . GLN A 1 109 ? -5.535 -1.218 -13.763 1.00 89.94 109 GLN A N 1
ATOM 865 C CA . GLN A 1 109 ? -6.850 -0.860 -14.314 1.00 89.94 109 GLN A CA 1
ATOM 866 C C . GLN A 1 109 ? -8.008 -1.591 -13.611 1.00 89.94 109 GLN A C 1
ATOM 868 O O . GLN A 1 109 ? -9.022 -0.973 -13.268 1.00 89.94 109 GLN A O 1
ATOM 873 N N . ASP A 1 110 ? -7.853 -2.887 -13.346 1.00 91.56 110 ASP A N 1
ATOM 874 C CA . ASP A 1 110 ? -8.847 -3.703 -12.648 1.00 91.56 110 ASP A CA 1
ATOM 875 C C . ASP A 1 110 ? -9.025 -3.229 -11.191 1.00 91.56 110 ASP A C 1
ATOM 877 O O . ASP A 1 110 ? -10.152 -3.108 -10.706 1.00 91.56 110 ASP A O 1
ATOM 881 N N . LEU A 1 111 ? -7.937 -2.853 -10.504 1.00 91.69 111 LEU A N 1
ATOM 882 C CA . LEU A 1 111 ? -7.991 -2.247 -9.167 1.00 91.69 111 LEU A CA 1
ATOM 883 C C . LEU A 1 111 ? -8.695 -0.886 -9.172 1.00 91.69 111 LEU A C 1
ATOM 885 O O . LEU A 1 111 ? -9.463 -0.596 -8.254 1.00 91.69 111 LEU A O 1
ATOM 889 N N . ASN A 1 112 ? -8.501 -0.072 -10.213 1.00 90.19 112 ASN A N 1
ATOM 890 C CA . ASN A 1 112 ? -9.200 1.208 -10.362 1.00 90.19 112 ASN A CA 1
ATOM 891 C C . ASN A 1 112 ? -10.727 1.029 -10.456 1.00 90.19 112 ASN A C 1
ATOM 893 O O . ASN A 1 112 ? -11.488 1.851 -9.941 1.00 90.19 112 ASN A O 1
ATOM 897 N N . SER A 1 113 ? -11.191 -0.091 -11.014 1.00 90.12 113 SER A N 1
ATOM 898 C CA . SER A 1 113 ? -12.620 -0.434 -11.049 1.00 90.12 113 SER A CA 1
ATOM 899 C C . SER A 1 113 ? -13.201 -0.732 -9.659 1.00 90.12 113 SER A C 1
ATOM 901 O O . SER A 1 113 ? -14.402 -0.557 -9.443 1.00 90.12 113 SER A O 1
ATOM 903 N N . LEU A 1 114 ? -12.364 -1.126 -8.691 1.00 89.50 114 LEU A N 1
ATOM 904 C CA . LEU A 1 114 ? -12.770 -1.365 -7.301 1.00 89.50 114 LEU A CA 1
ATOM 905 C C . LEU A 1 114 ? -12.901 -0.076 -6.472 1.00 89.50 114 LEU A C 1
ATOM 907 O O . LEU A 1 114 ? -13.401 -0.146 -5.350 1.00 89.50 114 LEU A O 1
ATOM 911 N N . LYS A 1 115 ? -12.483 1.084 -7.007 1.00 87.19 115 LYS A N 1
ATOM 912 C CA . LYS A 1 115 ? -12.557 2.405 -6.348 1.00 87.19 115 LYS A CA 1
ATOM 913 C C . LYS A 1 115 ? -11.968 2.414 -4.931 1.00 87.19 115 LYS A C 1
ATOM 915 O O . LYS A 1 115 ? -12.547 2.984 -4.003 1.00 87.19 115 LYS A O 1
ATOM 920 N N . LEU A 1 116 ? -10.820 1.757 -4.770 1.00 89.06 116 LEU A N 1
ATOM 921 C CA . LEU A 1 116 ? -10.130 1.649 -3.486 1.00 89.06 116 LEU A CA 1
ATOM 922 C C . LEU A 1 116 ? -9.742 3.032 -2.967 1.00 89.06 116 LEU A C 1
ATOM 924 O O . LEU A 1 116 ? -9.249 3.856 -3.733 1.00 89.06 116 LEU A O 1
ATOM 928 N N . GLN A 1 117 ? -9.908 3.252 -1.667 1.00 89.19 117 GLN A N 1
ATOM 929 C CA . GLN A 1 117 ? -9.363 4.408 -0.964 1.00 89.19 117 GLN A CA 1
ATOM 930 C C . GLN A 1 117 ? -7.945 4.116 -0.464 1.00 89.19 117 GLN A C 1
ATOM 932 O O . GLN A 1 117 ? -7.533 2.961 -0.339 1.00 89.19 117 GLN A O 1
ATOM 937 N N . PHE A 1 118 ? -7.201 5.158 -0.087 1.00 89.06 118 PHE A N 1
ATOM 938 C CA . PHE A 1 118 ? -5.832 4.988 0.412 1.00 89.06 118 PHE A CA 1
ATOM 939 C C . PHE A 1 118 ? -5.754 4.075 1.647 1.00 89.06 118 PHE A C 1
ATOM 941 O O . PHE A 1 118 ? -4.860 3.239 1.757 1.00 89.06 118 PHE A O 1
ATOM 948 N N . GLN A 1 119 ? -6.751 4.142 2.534 1.00 86.44 119 GLN A N 1
ATOM 949 C CA . GLN A 1 119 ? -6.826 3.252 3.694 1.00 86.44 119 GLN A CA 1
ATOM 950 C C . GLN A 1 119 ? -7.000 1.771 3.302 1.00 86.44 119 GLN A C 1
ATOM 952 O O . GLN A 1 119 ? -6.521 0.885 4.015 1.00 86.44 119 GLN A O 1
ATOM 957 N N . ASP A 1 120 ? -7.675 1.481 2.182 1.00 88.31 120 ASP A N 1
ATOM 958 C CA . ASP A 1 120 ? -7.774 0.120 1.641 1.00 88.31 120 ASP A CA 1
ATOM 959 C C . ASP A 1 120 ? -6.400 -0.362 1.171 1.00 88.31 120 ASP A C 1
ATOM 961 O O . ASP A 1 120 ? -5.974 -1.455 1.544 1.00 88.31 120 ASP A O 1
ATOM 965 N N . VAL A 1 121 ? -5.667 0.483 0.441 1.00 90.44 121 VAL A N 1
ATOM 966 C CA . VAL A 1 121 ? -4.300 0.195 -0.020 1.00 90.44 121 VAL A CA 1
ATOM 967 C C . VAL A 1 121 ? -3.365 -0.069 1.159 1.00 90.44 121 VAL A C 1
ATOM 969 O O . VAL A 1 121 ? -2.661 -1.078 1.175 1.00 90.44 121 VAL A O 1
ATOM 972 N N . LEU A 1 122 ? -3.397 0.784 2.184 1.00 88.25 122 LEU A N 1
ATOM 973 C CA . LEU A 1 122 ? -2.533 0.656 3.354 1.00 88.25 122 LEU A CA 1
ATOM 974 C C . LEU A 1 122 ? -2.751 -0.674 4.084 1.00 88.25 122 LEU A C 1
ATOM 976 O O . LEU A 1 122 ? -1.788 -1.352 4.444 1.00 88.25 122 LEU A O 1
ATOM 980 N N . LEU A 1 123 ? -4.007 -1.075 4.283 1.00 85.00 123 LEU A N 1
ATOM 981 C CA . LEU A 1 123 ? -4.332 -2.287 5.037 1.00 85.00 123 LEU A CA 1
ATOM 982 C C . LEU A 1 123 ? -4.209 -3.576 4.216 1.00 85.00 123 LEU A C 1
ATOM 984 O O . LEU A 1 123 ? -3.912 -4.617 4.796 1.00 85.00 123 LEU A O 1
ATOM 988 N N . ILE A 1 124 ? -4.447 -3.524 2.903 1.00 87.62 124 ILE A N 1
ATOM 989 C CA . ILE A 1 124 ? -4.489 -4.718 2.047 1.00 87.62 124 ILE A CA 1
ATOM 990 C C . ILE A 1 124 ? -3.164 -4.914 1.302 1.00 87.62 124 ILE A C 1
ATOM 992 O O . ILE A 1 124 ? -2.634 -6.024 1.278 1.00 87.62 124 ILE A O 1
ATOM 996 N N . LEU A 1 125 ? -2.622 -3.848 0.703 1.00 88.94 125 LEU A N 1
ATOM 997 C CA . LEU A 1 125 ? -1.478 -3.908 -0.212 1.00 88.94 125 LEU A CA 1
ATOM 998 C C . LEU A 1 125 ? -0.143 -3.553 0.448 1.00 88.94 125 LEU A C 1
ATOM 1000 O O . LEU A 1 125 ? 0.890 -4.020 -0.024 1.00 88.94 125 LEU A O 1
ATOM 1004 N N . PHE A 1 126 ? -0.122 -2.770 1.531 1.00 87.44 126 PHE A N 1
ATOM 1005 C CA . PHE A 1 126 ? 1.115 -2.472 2.270 1.00 87.44 126 PHE A CA 1
ATOM 1006 C C . PHE A 1 126 ? 1.281 -3.336 3.512 1.00 87.44 126 PHE A C 1
ATOM 1008 O O . PHE A 1 126 ? 2.320 -3.972 3.690 1.00 87.44 126 PHE A O 1
ATOM 1015 N N . LYS A 1 127 ? 0.273 -3.391 4.378 1.00 82.88 127 LYS A N 1
ATOM 1016 C CA . LYS A 1 127 ? 0.374 -4.166 5.610 1.00 82.88 127 LYS A CA 1
ATOM 1017 C C . LYS A 1 127 ? 0.421 -5.665 5.309 1.00 82.88 127 LYS A C 1
ATOM 1019 O O . LYS A 1 127 ? -0.352 -6.169 4.493 1.00 82.88 127 LYS A O 1
ATOM 1024 N N . SER A 1 128 ? 1.315 -6.369 6.005 1.00 67.56 128 SER A N 1
ATOM 1025 C CA . SER A 1 128 ? 1.329 -7.831 6.000 1.00 67.56 128 SER A CA 1
ATOM 1026 C C . SER A 1 128 ? -0.025 -8.336 6.494 1.00 67.56 128 SER A C 1
ATOM 1028 O O . SER A 1 128 ? -0.481 -7.981 7.584 1.00 67.56 128 SER A O 1
ATOM 1030 N N . SER A 1 129 ? -0.702 -9.102 5.651 1.00 66.81 129 SER A N 1
ATOM 1031 C CA . SER A 1 129 ? -2.046 -9.614 5.898 1.00 66.81 129 SER A CA 1
ATOM 1032 C C . SER A 1 129 ? -2.126 -11.049 5.397 1.00 66.81 129 SER A C 1
ATOM 1034 O O . SER A 1 129 ? -1.219 -11.532 4.721 1.00 66.81 129 SER A O 1
ATOM 1036 N N . LYS A 1 130 ? -3.249 -11.725 5.652 1.00 65.75 130 LYS A N 1
ATOM 1037 C CA . LYS A 1 130 ? -3.531 -13.037 5.049 1.00 65.75 130 LYS A CA 1
ATOM 1038 C C . LYS A 1 130 ? -3.338 -13.043 3.520 1.00 65.75 130 LYS A C 1
ATOM 1040 O O . LYS A 1 130 ? -2.992 -14.075 2.959 1.00 65.75 130 LYS A O 1
ATOM 1045 N N . TYR A 1 131 ? -3.564 -11.902 2.869 1.00 60.97 131 TYR A N 1
ATOM 1046 C CA . TYR A 1 131 ? -3.479 -11.722 1.417 1.00 60.97 131 TYR A CA 1
ATOM 1047 C C . TYR A 1 131 ? -2.137 -11.134 0.965 1.00 60.97 131 TYR A C 1
ATOM 1049 O O . TYR A 1 131 ? -1.836 -11.105 -0.219 1.00 60.97 131 TYR A O 1
ATOM 1057 N N . ASN A 1 132 ? -1.314 -10.648 1.889 1.00 65.69 132 ASN A N 1
ATOM 1058 C CA . ASN A 1 132 ? -0.036 -10.028 1.583 1.00 65.69 132 ASN A CA 1
ATOM 1059 C C . ASN A 1 132 ? 1.042 -10.676 2.444 1.00 65.69 132 ASN A C 1
ATOM 1061 O O . ASN A 1 132 ? 1.348 -10.198 3.536 1.00 65.69 132 ASN A O 1
ATOM 1065 N N . ASN A 1 133 ? 1.614 -11.772 1.943 1.00 67.00 133 ASN A N 1
ATOM 1066 C CA . ASN A 1 133 ? 2.721 -12.483 2.583 1.00 67.00 133 ASN A CA 1
ATOM 1067 C C . ASN A 1 133 ? 4.055 -11.741 2.373 1.00 67.00 133 ASN A C 1
ATOM 1069 O O . ASN A 1 133 ? 5.022 -12.299 1.861 1.00 67.00 133 ASN A O 1
ATOM 1073 N N . ASN A 1 134 ? 4.079 -10.445 2.695 1.00 70.12 134 ASN A N 1
ATOM 1074 C CA . ASN A 1 134 ? 5.227 -9.560 2.511 1.00 70.12 134 ASN A CA 1
ATOM 1075 C C . ASN A 1 134 ? 5.701 -9.422 1.045 1.00 70.12 134 ASN A C 1
ATOM 1077 O O . ASN A 1 134 ? 6.867 -9.102 0.804 1.00 70.12 134 ASN A O 1
ATOM 1081 N N . ASN A 1 135 ? 4.814 -9.637 0.069 1.00 77.94 135 ASN A N 1
ATOM 1082 C CA . ASN A 1 135 ? 5.172 -9.680 -1.347 1.00 77.94 135 ASN A CA 1
ATOM 1083 C C . ASN A 1 135 ? 5.479 -8.267 -1.875 1.00 77.94 135 ASN A C 1
ATOM 1085 O O . ASN A 1 135 ? 4.614 -7.389 -1.899 1.00 77.94 135 ASN A O 1
ATOM 1089 N N . VAL A 1 136 ? 6.719 -8.065 -2.327 1.00 81.25 136 VAL A N 1
ATOM 1090 C CA . VAL A 1 136 ? 7.208 -6.768 -2.811 1.00 81.25 136 VAL A CA 1
ATOM 1091 C C . VAL A 1 136 ? 6.406 -6.269 -4.018 1.00 81.25 136 VAL A C 1
ATOM 1093 O O . VAL A 1 136 ? 6.146 -5.075 -4.126 1.00 81.25 136 VAL A O 1
ATOM 1096 N N . LEU A 1 137 ? 5.946 -7.166 -4.892 1.00 82.44 137 LEU A N 1
ATOM 1097 C CA . LEU A 1 137 ? 5.154 -6.815 -6.070 1.00 82.44 137 LEU A CA 1
ATOM 1098 C C . LEU A 1 137 ? 3.784 -6.253 -5.676 1.00 82.44 137 LEU A C 1
ATOM 1100 O O . LEU A 1 137 ? 3.324 -5.277 -6.260 1.00 82.44 137 LEU A O 1
ATOM 1104 N N . ILE A 1 138 ? 3.156 -6.827 -4.646 1.00 85.81 138 ILE A N 1
ATOM 1105 C CA . ILE A 1 138 ? 1.893 -6.316 -4.093 1.00 85.81 138 ILE A CA 1
ATOM 1106 C C . ILE A 1 138 ? 2.112 -4.912 -3.516 1.00 85.81 138 ILE A C 1
ATOM 1108 O O . ILE A 1 138 ? 1.299 -4.014 -3.744 1.00 85.81 138 ILE A O 1
ATOM 1112 N N . ASN A 1 139 ? 3.237 -4.689 -2.830 1.00 88.56 139 ASN A N 1
ATOM 1113 C CA . ASN A 1 139 ? 3.586 -3.356 -2.346 1.00 88.56 139 ASN A CA 1
ATOM 1114 C C . ASN A 1 139 ? 3.857 -2.376 -3.498 1.00 88.56 139 ASN A C 1
ATOM 1116 O O . ASN A 1 139 ? 3.408 -1.237 -3.429 1.00 88.56 139 ASN A O 1
ATOM 1120 N N . LEU A 1 140 ? 4.520 -2.803 -4.575 1.00 89.06 140 LEU A N 1
ATOM 1121 C CA . LEU A 1 140 ? 4.736 -1.975 -5.764 1.00 89.06 140 LEU A CA 1
ATOM 1122 C C . LEU A 1 140 ? 3.410 -1.576 -6.426 1.00 89.06 140 LEU A C 1
ATOM 1124 O O . LEU A 1 140 ? 3.241 -0.424 -6.818 1.00 89.06 140 LEU A O 1
ATOM 1128 N N . ILE A 1 141 ? 2.459 -2.506 -6.532 1.00 89.62 141 ILE A N 1
ATOM 1129 C CA . ILE A 1 141 ? 1.108 -2.236 -7.044 1.00 89.62 141 ILE A CA 1
ATOM 1130 C C . ILE A 1 141 ? 0.403 -1.197 -6.168 1.00 89.62 141 ILE A C 1
ATOM 1132 O O . ILE A 1 141 ? -0.152 -0.231 -6.687 1.00 89.62 141 ILE A O 1
ATOM 1136 N N . GLY A 1 142 ? 0.468 -1.357 -4.841 1.00 92.12 142 GLY A N 1
ATOM 1137 C CA . GLY A 1 142 ? -0.088 -0.383 -3.900 1.00 92.12 142 GLY A CA 1
ATOM 1138 C C . GLY A 1 142 ? 0.559 0.998 -4.021 1.00 92.12 142 GLY A C 1
ATOM 1139 O O . GLY A 1 142 ? -0.143 2.010 -3.981 1.00 92.12 142 GLY A O 1
ATOM 1140 N N . LEU A 1 143 ? 1.879 1.047 -4.220 1.00 92.75 143 LEU A N 1
ATOM 1141 C CA . LEU A 1 143 ? 2.627 2.288 -4.398 1.00 92.75 143 LEU A CA 1
ATOM 1142 C C . LEU A 1 143 ? 2.213 2.998 -5.687 1.00 92.75 143 LEU A C 1
ATOM 1144 O O . LEU A 1 143 ? 1.815 4.159 -5.637 1.00 92.75 143 LEU A O 1
ATOM 1148 N N . HIS A 1 144 ? 2.222 2.287 -6.815 1.00 91.19 144 HIS A N 1
ATOM 1149 C CA . HIS A 1 144 ? 1.782 2.823 -8.100 1.00 91.19 144 HIS A CA 1
ATOM 1150 C C . HIS A 1 144 ? 0.350 3.349 -8.007 1.00 91.19 144 HIS A C 1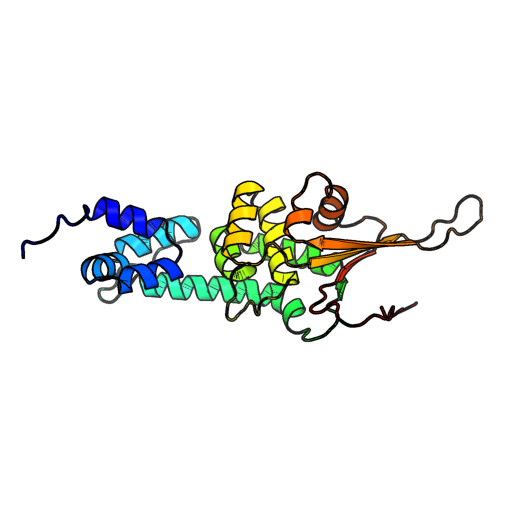
ATOM 1152 O O . HIS A 1 144 ? 0.103 4.517 -8.305 1.00 91.19 144 HIS A O 1
ATOM 1158 N N . TYR A 1 145 ? -0.590 2.523 -7.543 1.00 93.25 145 TYR A N 1
ATOM 1159 C CA . TYR A 1 145 ? -1.988 2.922 -7.432 1.00 93.25 145 TYR A CA 1
ATOM 1160 C C . TYR A 1 145 ? -2.150 4.189 -6.578 1.00 93.25 145 TYR A C 1
ATOM 1162 O O . TYR A 1 145 ? -2.849 5.125 -6.965 1.00 93.25 145 TYR A O 1
ATOM 1170 N N . SER A 1 146 ? -1.440 4.275 -5.453 1.00 94.38 146 SER A N 1
ATOM 1171 C CA . SER A 1 146 ? -1.526 5.450 -4.584 1.00 94.38 146 SER A CA 1
ATOM 1172 C C . SER A 1 146 ? -0.944 6.716 -5.215 1.00 94.38 146 SER A C 1
ATOM 1174 O O . SER A 1 146 ? -1.523 7.789 -5.063 1.00 94.38 146 SER A O 1
ATOM 1176 N N . MET A 1 147 ? 0.176 6.603 -5.932 1.00 91.25 147 MET A N 1
ATOM 1177 C CA . MET A 1 147 ? 0.821 7.746 -6.583 1.00 91.25 147 MET A CA 1
ATOM 1178 C C . MET A 1 147 ? 0.012 8.259 -7.774 1.00 91.25 147 MET A C 1
ATOM 1180 O O . MET A 1 147 ? -0.254 9.453 -7.872 1.00 91.25 147 MET A O 1
ATOM 1184 N N . PHE A 1 148 ? -0.380 7.365 -8.683 1.00 89.38 148 PHE A N 1
ATOM 1185 C CA . PHE A 1 148 ? -0.902 7.763 -9.992 1.00 89.38 148 PHE A CA 1
ATOM 1186 C C . PHE A 1 148 ? -2.430 7.789 -10.068 1.00 89.38 148 PHE A C 1
ATOM 1188 O O . PHE A 1 148 ? -2.971 8.591 -10.824 1.00 89.38 148 PHE A O 1
ATOM 1195 N N . HIS A 1 149 ? -3.133 6.959 -9.288 1.00 90.75 149 HIS A N 1
ATOM 1196 C CA . HIS A 1 149 ? -4.602 6.937 -9.291 1.00 90.75 149 HIS A CA 1
ATOM 1197 C C . HIS A 1 149 ? -5.209 7.744 -8.147 1.00 90.75 149 HIS A C 1
ATOM 1199 O O . HIS A 1 149 ? -6.196 8.444 -8.354 1.00 90.75 149 HIS A O 1
ATOM 1205 N N . LEU A 1 150 ? -4.629 7.659 -6.946 1.00 90.88 150 LEU A N 1
ATOM 1206 C CA . LEU A 1 150 ? -5.138 8.390 -5.780 1.00 90.88 150 LEU A CA 1
ATOM 1207 C C . LEU A 1 150 ? -4.506 9.774 -5.598 1.00 90.88 150 LEU A C 1
ATOM 1209 O O . LEU A 1 150 ? -5.071 10.595 -4.880 1.00 90.88 150 LEU A O 1
ATOM 1213 N N . GLY A 1 151 ? -3.356 10.039 -6.225 1.00 91.00 151 GLY A N 1
ATOM 1214 C CA . GLY A 1 151 ? -2.655 11.318 -6.098 1.00 91.00 151 GLY A CA 1
ATOM 1215 C C . GLY A 1 151 ? -2.152 11.598 -4.678 1.00 91.00 151 GLY A C 1
ATOM 1216 O O . GLY A 1 151 ? -2.115 12.754 -4.260 1.00 91.00 151 GLY A O 1
ATOM 1217 N N . ILE A 1 152 ? -1.805 10.555 -3.916 1.00 93.69 152 ILE A N 1
ATOM 1218 C CA . ILE A 1 152 ? -1.277 10.714 -2.555 1.00 93.69 152 ILE A CA 1
ATOM 1219 C C . ILE A 1 152 ? 0.116 11.340 -2.619 1.00 93.69 152 ILE A C 1
ATOM 1221 O O . ILE A 1 152 ? 0.929 10.991 -3.478 1.00 93.69 152 ILE A O 1
ATOM 1225 N N . SER A 1 153 ? 0.400 12.262 -1.696 1.00 93.12 153 SER A N 1
ATOM 1226 C CA . SER A 1 153 ? 1.698 12.926 -1.649 1.00 93.12 153 SER A CA 1
ATOM 1227 C C . SER A 1 153 ? 2.824 11.928 -1.355 1.00 93.12 153 SER A C 1
ATOM 1229 O O . SER A 1 153 ? 2.658 10.952 -0.618 1.00 93.12 153 SER A O 1
ATOM 1231 N N . VAL A 1 154 ? 4.011 12.194 -1.905 1.00 90.94 154 VAL A N 1
ATOM 1232 C CA . VAL A 1 154 ? 5.202 11.362 -1.673 1.00 90.94 154 VAL A CA 1
ATOM 1233 C C . VAL A 1 154 ? 5.562 11.292 -0.184 1.00 90.94 154 VAL A C 1
ATOM 1235 O O . VAL A 1 154 ? 6.030 10.257 0.285 1.00 90.94 154 VAL A O 1
ATOM 1238 N N . ASN A 1 155 ? 5.326 12.362 0.581 1.00 91.94 155 ASN A N 1
ATOM 1239 C CA . ASN A 1 155 ? 5.622 12.382 2.014 1.00 91.94 155 ASN A CA 1
ATOM 1240 C C . ASN A 1 155 ? 4.697 11.447 2.799 1.00 91.94 155 ASN A C 1
ATOM 1242 O O . ASN A 1 155 ? 5.198 10.635 3.577 1.00 91.94 155 ASN A O 1
ATOM 1246 N N . ASP A 1 156 ? 3.390 11.493 2.532 1.00 90.50 156 ASP A N 1
ATOM 1247 C CA . ASP A 1 156 ? 2.415 10.617 3.194 1.00 90.50 156 ASP A CA 1
ATOM 1248 C C . ASP A 1 156 ? 2.659 9.145 2.824 1.00 90.50 156 ASP A C 1
ATOM 1250 O O . ASP A 1 156 ? 2.587 8.251 3.670 1.00 90.50 156 ASP A O 1
ATOM 1254 N N . LEU A 1 157 ? 3.019 8.877 1.562 1.00 92.00 157 LEU A N 1
ATOM 1255 C CA . LEU A 1 157 ? 3.382 7.532 1.107 1.00 92.00 157 LEU A CA 1
ATOM 1256 C C . LEU A 1 157 ? 4.655 7.013 1.762 1.00 92.00 157 LEU A C 1
ATOM 1258 O O . LEU A 1 157 ? 4.703 5.852 2.178 1.00 92.00 157 LEU A O 1
ATOM 1262 N N . ARG A 1 158 ? 5.675 7.865 1.885 1.00 91.25 158 ARG A N 1
ATOM 1263 C CA . ARG A 1 158 ? 6.923 7.518 2.564 1.00 91.25 158 ARG A CA 1
ATOM 1264 C C . ARG A 1 158 ? 6.664 7.160 4.022 1.00 91.25 158 ARG A C 1
ATOM 1266 O O . ARG A 1 158 ? 7.187 6.152 4.495 1.00 91.25 158 ARG A O 1
ATOM 1273 N N . GLU A 1 159 ? 5.839 7.934 4.723 1.00 90.31 159 GLU A N 1
ATOM 1274 C CA . GLU A 1 159 ? 5.465 7.641 6.107 1.00 90.31 159 GLU A CA 1
ATOM 1275 C C . GLU A 1 159 ? 4.684 6.323 6.219 1.00 90.31 159 GLU A C 1
ATOM 1277 O O . GLU A 1 159 ? 5.030 5.471 7.042 1.00 90.31 159 GLU A O 1
ATOM 1282 N N . ALA A 1 160 ? 3.716 6.086 5.330 1.00 88.25 160 ALA A N 1
ATOM 1283 C CA . ALA A 1 160 ? 2.952 4.840 5.290 1.00 88.25 160 ALA A CA 1
ATOM 1284 C C . ALA A 1 160 ? 3.832 3.602 5.016 1.00 88.25 160 ALA A C 1
ATOM 1286 O O . ALA A 1 160 ? 3.695 2.568 5.681 1.00 88.25 160 ALA A O 1
ATOM 1287 N N . LEU A 1 161 ? 4.767 3.687 4.065 1.00 88.56 161 LEU A N 1
ATOM 1288 C CA . LEU A 1 161 ? 5.707 2.604 3.755 1.00 88.56 161 LEU A CA 1
ATOM 1289 C C . LEU A 1 161 ? 6.718 2.374 4.881 1.00 88.56 161 LEU A C 1
ATOM 1291 O O . LEU A 1 161 ? 7.068 1.225 5.162 1.00 88.56 161 LEU A O 1
ATOM 1295 N N . ARG A 1 162 ? 7.157 3.441 5.559 1.00 89.00 162 ARG A N 1
ATOM 1296 C CA . ARG A 1 162 ? 8.012 3.347 6.748 1.00 89.00 162 ARG A CA 1
ATOM 1297 C C . ARG A 1 162 ? 7.285 2.642 7.887 1.00 89.00 162 ARG A C 1
ATOM 1299 O O . ARG A 1 162 ? 7.833 1.709 8.466 1.00 89.00 162 ARG A O 1
ATOM 1306 N N . PHE A 1 163 ? 6.046 3.043 8.166 1.00 83.88 163 PHE A N 1
ATOM 1307 C CA . PHE A 1 163 ? 5.213 2.450 9.212 1.00 83.88 163 PHE A CA 1
ATOM 1308 C C . PHE A 1 163 ? 4.928 0.965 8.958 1.00 83.88 163 PHE A C 1
ATOM 1310 O O . PHE A 1 163 ? 4.903 0.158 9.883 1.00 83.88 163 PHE A O 1
ATOM 1317 N N . THR A 1 164 ? 4.750 0.584 7.693 1.00 83.06 164 THR A N 1
ATOM 1318 C CA . THR A 1 164 ? 4.501 -0.811 7.300 1.00 83.06 164 THR A CA 1
ATOM 1319 C C . THR A 1 164 ? 5.774 -1.642 7.105 1.00 83.06 164 THR A C 1
ATOM 1321 O O . THR A 1 164 ? 5.668 -2.838 6.843 1.00 83.06 164 THR A O 1
ATOM 1324 N N . GLY A 1 165 ? 6.967 -1.050 7.256 1.00 82.94 165 GLY A N 1
ATOM 1325 C CA . GLY A 1 165 ? 8.250 -1.748 7.110 1.00 82.94 165 GLY A CA 1
ATOM 1326 C C . GLY A 1 165 ? 8.592 -2.140 5.668 1.00 82.94 165 GLY A C 1
ATOM 1327 O O . GLY A 1 165 ? 9.380 -3.054 5.445 1.00 82.94 165 GLY A O 1
ATOM 1328 N N . ASN A 1 166 ? 7.988 -1.471 4.684 1.00 83.31 166 ASN A N 1
ATOM 1329 C CA . ASN A 1 166 ? 8.130 -1.796 3.263 1.00 83.31 166 ASN A CA 1
ATOM 1330 C C . ASN A 1 166 ? 9.091 -0.869 2.512 1.00 83.31 166 ASN A C 1
ATOM 1332 O O . ASN A 1 166 ? 9.434 -1.156 1.370 1.00 83.31 166 ASN A O 1
ATOM 1336 N N . LEU A 1 167 ? 9.511 0.235 3.131 1.00 84.38 167 LEU A N 1
ATOM 1337 C CA . LEU A 1 167 ? 10.264 1.306 2.476 1.00 84.38 167 LEU A CA 1
ATOM 1338 C C . LEU A 1 167 ? 11.553 0.816 1.784 1.00 84.38 167 LEU A C 1
ATOM 1340 O O . LEU A 1 167 ? 11.841 1.213 0.660 1.00 84.38 1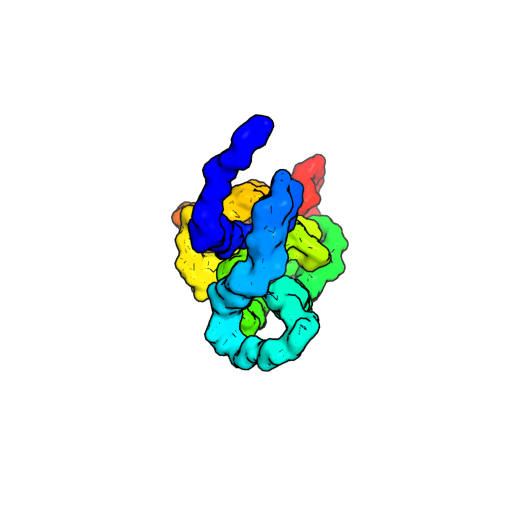67 LEU A O 1
ATOM 1344 N N . SER A 1 168 ? 12.279 -0.106 2.421 1.00 84.94 168 SER A N 1
ATOM 1345 C CA . SER A 1 168 ? 13.554 -0.650 1.933 1.00 84.94 168 SER A CA 1
ATOM 1346 C C . SER A 1 168 ? 13.419 -1.839 0.977 1.00 84.94 168 SER A C 1
ATOM 1348 O O . SER A 1 168 ? 14.427 -2.428 0.586 1.00 84.94 168 SER A O 1
ATOM 1350 N N . LYS A 1 169 ? 12.197 -2.243 0.609 1.00 84.12 169 LYS A N 1
ATOM 1351 C CA . LYS A 1 169 ? 11.998 -3.374 -0.304 1.00 84.12 169 LYS A CA 1
ATOM 1352 C C . LYS A 1 169 ? 12.438 -3.006 -1.713 1.00 84.12 169 LYS A C 1
ATOM 1354 O O . LYS A 1 169 ? 12.062 -1.949 -2.207 1.00 84.12 169 LYS A O 1
ATOM 1359 N N . ILE A 1 170 ? 13.192 -3.898 -2.350 1.00 82.69 170 ILE A N 1
ATOM 1360 C CA . ILE A 1 170 ? 13.798 -3.673 -3.665 1.00 82.69 170 ILE A CA 1
ATOM 1361 C C . ILE A 1 170 ? 12.970 -4.355 -4.752 1.00 82.69 170 ILE A C 1
ATOM 1363 O O . ILE A 1 170 ? 12.581 -5.516 -4.624 1.00 82.69 170 ILE A O 1
ATOM 1367 N N . VAL A 1 171 ? 12.736 -3.624 -5.835 1.00 82.19 171 VAL A N 1
ATOM 1368 C CA . VAL A 1 171 ? 12.145 -4.098 -7.084 1.00 82.19 171 VAL A CA 1
ATOM 1369 C C . VAL A 1 171 ? 13.159 -3.965 -8.210 1.00 82.19 171 VAL A C 1
ATOM 1371 O O . VAL A 1 171 ? 13.894 -2.982 -8.288 1.00 82.19 171 VAL A O 1
ATOM 1374 N N . CYS A 1 172 ? 13.193 -4.947 -9.101 1.00 80.56 172 CYS A N 1
ATOM 1375 C CA . CYS A 1 172 ? 13.927 -4.865 -10.351 1.00 80.56 172 CYS A CA 1
ATOM 1376 C C . CYS A 1 172 ? 12.951 -4.477 -11.466 1.00 80.56 172 CYS A C 1
ATOM 1378 O O . CYS A 1 172 ? 11.921 -5.114 -11.687 1.00 80.56 172 CYS A O 1
ATOM 1380 N N . ILE A 1 173 ? 13.275 -3.390 -12.150 1.00 76.62 173 ILE A N 1
ATOM 1381 C CA . ILE A 1 173 ? 12.528 -2.819 -13.261 1.00 76.62 173 ILE A CA 1
ATOM 1382 C C . ILE A 1 173 ? 13.409 -3.003 -14.489 1.00 76.62 173 ILE A C 1
ATOM 1384 O O . ILE A 1 173 ? 14.461 -2.375 -14.594 1.00 76.62 173 ILE A O 1
ATOM 1388 N N . SER A 1 174 ? 13.000 -3.882 -15.401 1.00 73.81 174 SER A N 1
ATOM 1389 C CA . SER A 1 174 ? 13.745 -4.151 -16.632 1.00 73.81 174 SER A CA 1
ATOM 1390 C C . SER A 1 174 ? 12.952 -3.730 -17.862 1.00 73.81 174 SER A C 1
ATOM 1392 O O . SER A 1 174 ? 11.798 -4.116 -18.019 1.00 73.81 174 SER A O 1
ATOM 1394 N N . SER A 1 175 ? 13.545 -2.916 -18.731 1.00 69.25 175 SER A N 1
ATOM 1395 C CA . SER A 1 175 ? 12.975 -2.530 -20.020 1.00 69.25 175 SER A CA 1
ATOM 1396 C C . SER A 1 175 ? 13.769 -3.162 -21.158 1.00 69.25 175 SER A C 1
ATOM 1398 O O . SER A 1 175 ? 14.998 -3.228 -21.137 1.00 69.25 175 SER A O 1
ATOM 1400 N N . PHE A 1 176 ? 13.049 -3.651 -22.162 1.00 68.19 176 PHE A N 1
ATOM 1401 C CA . PHE A 1 176 ? 13.619 -4.291 -23.337 1.00 68.19 176 PHE A CA 1
ATOM 1402 C C . PHE A 1 176 ? 13.283 -3.485 -24.585 1.00 68.19 176 PHE A C 1
ATOM 1404 O O . PHE A 1 176 ? 12.116 -3.381 -24.952 1.00 68.19 176 PHE A O 1
ATOM 1411 N N . THR A 1 177 ? 14.295 -2.936 -25.249 1.00 67.19 177 THR A N 1
ATOM 1412 C CA . THR A 1 177 ? 14.147 -2.215 -26.517 1.00 67.19 177 THR A CA 1
ATOM 1413 C C . THR A 1 177 ? 14.488 -3.144 -27.668 1.00 67.19 177 THR A C 1
ATOM 1415 O O . THR A 1 177 ? 15.619 -3.621 -27.761 1.00 67.19 177 THR A O 1
ATOM 1418 N N . LEU A 1 178 ? 13.520 -3.365 -28.560 1.00 67.75 178 LEU A N 1
ATOM 1419 C CA . LEU A 1 178 ? 13.752 -4.089 -29.805 1.00 67.75 178 LEU A CA 1
ATOM 1420 C C . LEU A 1 178 ? 14.686 -3.282 -30.713 1.00 67.75 178 LEU A C 1
ATOM 1422 O O . LEU A 1 178 ? 14.478 -2.091 -30.959 1.00 67.75 178 LEU A O 1
ATOM 1426 N N . GLY A 1 179 ? 15.706 -3.951 -31.234 1.00 66.62 179 GLY A N 1
ATOM 1427 C CA . GLY A 1 179 ? 16.645 -3.392 -32.183 1.00 66.62 179 GLY A CA 1
ATOM 1428 C C . GLY A 1 179 ? 15.943 -2.933 -33.458 1.00 66.62 179 GLY A C 1
ATOM 1429 O O . GLY A 1 179 ? 15.271 -3.712 -34.139 1.00 66.62 179 GLY A O 1
ATOM 1430 N N . ARG A 1 180 ? 16.098 -1.652 -33.801 1.00 73.00 180 ARG A N 1
ATOM 1431 C CA . ARG A 1 180 ? 15.558 -1.084 -35.043 1.00 73.00 180 ARG A CA 1
ATOM 1432 C C . ARG A 1 180 ? 16.552 -1.266 -36.190 1.00 73.00 180 ARG A C 1
ATOM 1434 O O . ARG A 1 180 ? 17.764 -1.245 -35.983 1.00 73.00 180 ARG A O 1
ATOM 1441 N N . VAL A 1 181 ? 16.048 -1.412 -37.415 1.00 68.81 181 VAL A N 1
ATOM 1442 C CA . VAL A 1 181 ? 16.900 -1.340 -38.610 1.00 68.81 181 VAL A CA 1
ATOM 1443 C C . VAL A 1 181 ? 17.168 0.129 -38.909 1.00 68.81 181 VAL A C 1
ATOM 1445 O O . VAL A 1 181 ? 16.243 0.884 -39.202 1.00 68.81 181 VAL A O 1
ATOM 1448 N N . PHE A 1 182 ? 18.430 0.536 -38.829 1.00 68.44 182 PHE A N 1
ATOM 1449 C CA . PHE A 1 182 ? 18.870 1.896 -39.110 1.00 68.44 182 PHE A CA 1
ATOM 1450 C C . PHE A 1 182 ? 19.925 1.840 -40.216 1.00 68.44 182 PHE A C 1
ATOM 1452 O O . PHE A 1 182 ? 20.903 1.107 -40.107 1.00 68.44 182 PHE A O 1
ATOM 1459 N N . PHE A 1 183 ? 19.684 2.541 -41.329 1.00 74.50 183 PHE A N 1
ATOM 1460 C CA . PHE A 1 183 ? 20.534 2.487 -42.532 1.00 74.50 183 PHE A CA 1
ATOM 1461 C C . PHE A 1 183 ? 20.858 1.060 -43.029 1.00 74.50 183 PHE A C 1
ATOM 1463 O O . PHE A 1 183 ? 21.979 0.766 -43.431 1.00 74.50 183 PHE A O 1
ATOM 1470 N N . GLY A 1 184 ? 19.878 0.151 -42.997 1.00 80.19 184 GLY A N 1
ATOM 1471 C CA . GLY A 1 184 ? 20.052 -1.234 -43.458 1.00 80.19 184 GLY A CA 1
ATOM 1472 C C . GLY A 1 184 ? 20.801 -2.154 -42.486 1.00 80.19 184 GLY A C 1
ATOM 1473 O O . GLY A 1 184 ? 20.905 -3.347 -42.754 1.00 80.19 184 GLY A O 1
ATOM 1474 N N . VAL A 1 185 ? 21.263 -1.640 -41.341 1.00 76.50 185 VAL A N 1
ATOM 1475 C CA . VAL A 1 185 ? 21.876 -2.432 -40.268 1.00 76.50 185 VAL A CA 1
ATOM 1476 C C . VAL A 1 185 ? 20.858 -2.630 -39.150 1.00 76.50 185 VAL A C 1
ATOM 1478 O O . VAL A 1 185 ? 20.265 -1.670 -38.657 1.00 76.50 185 VAL A O 1
ATOM 1481 N N . ARG A 1 186 ? 20.637 -3.883 -38.738 1.00 76.62 186 ARG A N 1
ATOM 1482 C CA . ARG A 1 186 ? 19.823 -4.186 -37.555 1.00 76.62 186 ARG A CA 1
ATOM 1483 C C . ARG A 1 186 ? 20.628 -3.839 -36.304 1.00 76.62 186 ARG A C 1
ATOM 1485 O O . ARG A 1 186 ? 21.650 -4.467 -36.043 1.00 76.62 186 ARG A O 1
ATOM 1492 N N . MET A 1 187 ? 20.159 -2.858 -35.537 1.00 76.62 187 MET A N 1
ATOM 1493 C CA . MET A 1 187 ? 20.703 -2.578 -34.209 1.00 76.62 187 MET A CA 1
ATOM 1494 C C . MET A 1 187 ? 20.414 -3.762 -33.272 1.00 76.62 187 MET A C 1
ATOM 1496 O O . MET A 1 187 ? 19.385 -4.418 -33.446 1.00 76.62 187 MET A O 1
ATOM 1500 N N . PRO A 1 188 ? 21.293 -4.065 -32.303 1.00 72.81 188 PRO A N 1
ATOM 1501 C CA . PRO A 1 188 ? 21.038 -5.120 -31.331 1.00 72.81 188 PRO A CA 1
ATOM 1502 C C . PRO A 1 188 ? 19.891 -4.733 -30.395 1.00 72.81 188 PRO A C 1
ATOM 1504 O O . PRO A 1 188 ? 19.665 -3.552 -30.120 1.00 72.81 188 PRO A O 1
ATOM 1507 N N . ASP A 1 189 ? 19.188 -5.743 -29.893 1.00 74.44 189 ASP A N 1
ATOM 1508 C CA . ASP A 1 189 ? 18.216 -5.548 -28.825 1.00 74.44 189 ASP A CA 1
ATOM 1509 C C . ASP A 1 189 ? 18.946 -5.095 -27.548 1.00 74.44 189 ASP A C 1
ATOM 1511 O O . ASP A 1 189 ? 20.056 -5.548 -27.256 1.00 74.44 189 ASP A O 1
ATOM 1515 N N . ALA A 1 190 ? 18.331 -4.196 -26.782 1.00 69.25 190 ALA A N 1
ATOM 1516 C CA . ALA A 1 190 ? 18.917 -3.646 -25.564 1.00 69.25 190 ALA A CA 1
ATOM 1517 C C . ALA A 1 190 ? 18.033 -3.960 -24.358 1.00 69.25 190 ALA A C 1
ATOM 1519 O O . ALA A 1 190 ? 16.840 -3.666 -24.365 1.00 69.25 190 ALA A O 1
ATOM 1520 N N . THR A 1 191 ? 18.630 -4.521 -23.306 1.00 71.75 191 THR A N 1
ATOM 1521 C CA . THR A 1 191 ? 17.965 -4.704 -22.009 1.00 71.75 191 THR A CA 1
ATOM 1522 C C . THR A 1 191 ? 18.574 -3.741 -21.008 1.00 71.75 191 THR A C 1
ATOM 1524 O O . THR A 1 191 ? 19.791 -3.726 -20.827 1.00 71.75 191 THR A O 1
ATOM 1527 N N . LEU A 1 192 ? 17.735 -2.954 -20.349 1.00 74.06 192 LEU A N 1
ATOM 1528 C CA . LEU A 1 192 ? 18.132 -2.080 -19.259 1.00 74.06 192 LEU A CA 1
ATOM 1529 C C . LEU A 1 192 ? 17.409 -2.528 -17.996 1.00 74.06 192 LEU A C 1
ATOM 1531 O O . LEU A 1 192 ? 16.190 -2.433 -17.926 1.00 74.06 192 LEU A O 1
ATOM 1535 N N . SER A 1 193 ? 18.159 -2.985 -16.997 1.00 77.62 193 SER A N 1
ATOM 1536 C CA . SER A 1 193 ? 17.615 -3.379 -15.695 1.00 77.62 193 SER A CA 1
ATOM 1537 C C . SER A 1 193 ? 18.065 -2.404 -14.619 1.00 77.62 193 SER A C 1
ATOM 1539 O O . SER A 1 193 ? 19.243 -2.055 -14.541 1.00 77.62 193 SER A O 1
ATOM 1541 N N . ARG A 1 194 ? 17.130 -1.972 -13.775 1.00 77.81 194 ARG A N 1
ATOM 1542 C CA . ARG A 1 194 ? 17.380 -1.104 -12.623 1.00 77.81 194 ARG A CA 1
ATOM 1543 C C . ARG A 1 194 ? 16.808 -1.744 -11.373 1.00 77.81 194 ARG A C 1
ATOM 1545 O O . ARG A 1 194 ? 15.648 -2.140 -11.363 1.00 77.81 194 ARG A O 1
ATOM 1552 N N . MET A 1 195 ? 17.612 -1.822 -10.323 1.00 82.12 195 MET A N 1
ATOM 1553 C CA . MET A 1 195 ? 17.150 -2.222 -8.998 1.00 82.12 195 MET A CA 1
ATOM 1554 C C . MET A 1 195 ? 16.901 -0.965 -8.184 1.00 82.12 195 MET A C 1
ATOM 1556 O O . MET A 1 195 ? 17.802 -0.142 -8.056 1.00 82.12 195 MET A O 1
ATOM 1560 N N . LEU A 1 196 ? 15.682 -0.815 -7.682 1.00 83.88 196 LEU A N 1
ATOM 1561 C CA . LEU A 1 196 ? 15.250 0.351 -6.925 1.00 83.88 196 LEU A CA 1
ATOM 1562 C C . LEU A 1 196 ? 14.501 -0.112 -5.686 1.00 83.88 196 LEU A C 1
ATOM 1564 O O . LEU A 1 196 ? 13.650 -0.997 -5.754 1.00 83.88 196 LEU A O 1
ATOM 1568 N N . SER A 1 197 ? 14.782 0.504 -4.552 1.00 88.69 197 SER A N 1
ATOM 1569 C CA . SER A 1 197 ? 13.898 0.441 -3.398 1.00 88.69 197 SER A CA 1
ATOM 1570 C C . SER A 1 197 ? 12.570 1.148 -3.690 1.00 88.69 197 SER A C 1
ATOM 1572 O O . SER A 1 197 ? 12.482 2.029 -4.552 1.00 88.69 197 SER A O 1
ATOM 1574 N N . LEU A 1 198 ? 11.519 0.799 -2.944 1.00 86.94 198 LEU A N 1
ATOM 1575 C CA . LEU A 1 198 ? 10.258 1.544 -2.996 1.00 86.94 198 LEU A CA 1
ATOM 1576 C C . LEU A 1 198 ? 10.455 3.020 -2.612 1.00 86.94 198 LEU A C 1
ATOM 1578 O O . LEU A 1 198 ? 9.728 3.875 -3.107 1.00 86.94 198 LEU A O 1
ATOM 1582 N N . GLU A 1 199 ? 11.448 3.325 -1.771 1.00 91.12 199 GLU A N 1
ATOM 1583 C CA . GLU A 1 199 ? 11.861 4.693 -1.455 1.00 91.12 199 GLU A CA 1
ATOM 1584 C C . GLU A 1 199 ? 12.438 5.440 -2.658 1.00 91.12 199 GLU A C 1
ATOM 1586 O O . GLU A 1 199 ? 11.961 6.525 -2.993 1.00 91.12 199 GLU A O 1
ATOM 1591 N N . GLU A 1 200 ? 13.431 4.853 -3.327 1.00 89.44 200 GLU A N 1
ATOM 1592 C CA . GLU A 1 200 ? 14.076 5.450 -4.500 1.00 89.44 200 GLU A CA 1
ATOM 1593 C C . GLU A 1 200 ? 13.081 5.653 -5.641 1.00 89.44 200 GLU A C 1
ATOM 1595 O O . GLU A 1 200 ? 13.149 6.658 -6.343 1.00 89.44 200 GLU A O 1
ATOM 1600 N N . LEU A 1 201 ? 12.108 4.752 -5.797 1.00 87.50 201 LEU A N 1
ATOM 1601 C CA . LEU A 1 201 ? 11.078 4.870 -6.828 1.00 87.50 201 LEU A CA 1
ATOM 1602 C C . LEU A 1 201 ? 10.188 6.112 -6.650 1.00 87.50 201 LEU A C 1
ATOM 1604 O O . LEU A 1 201 ? 9.634 6.613 -7.627 1.00 87.50 201 LEU A O 1
ATOM 1608 N N . MET A 1 202 ? 10.058 6.622 -5.423 1.00 90.12 202 MET A N 1
ATOM 1609 C CA . MET A 1 202 ? 9.337 7.865 -5.140 1.00 90.12 202 MET A CA 1
ATOM 1610 C C . MET A 1 202 ? 10.189 9.126 -5.367 1.00 90.12 202 MET A C 1
ATOM 1612 O O . MET A 1 202 ? 9.657 10.232 -5.278 1.00 90.12 202 MET A O 1
ATOM 1616 N N . SER A 1 203 ? 11.492 8.982 -5.629 1.00 88.75 203 SER A N 1
ATOM 1617 C CA . SER A 1 203 ? 12.399 10.100 -5.902 1.00 88.75 203 SER A CA 1
ATOM 1618 C C . SER A 1 203 ? 12.146 10.715 -7.281 1.00 88.75 203 SER A C 1
ATOM 1620 O O . SER A 1 203 ? 11.812 10.021 -8.248 1.00 88.75 203 SER A O 1
ATOM 1622 N N . GLU A 1 204 ? 12.383 12.024 -7.392 1.00 83.75 204 GLU A N 1
ATOM 1623 C CA . GLU A 1 204 ? 12.330 12.752 -8.665 1.00 83.75 204 GLU A CA 1
ATOM 1624 C C . GLU A 1 204 ? 13.325 12.183 -9.688 1.00 83.75 204 GLU A C 1
ATOM 1626 O O . GLU A 1 204 ? 12.996 12.056 -10.866 1.00 83.75 204 GLU A O 1
ATOM 1631 N N . GLU A 1 205 ? 14.487 11.715 -9.225 1.00 84.69 205 GLU A N 1
ATOM 1632 C CA . GLU A 1 205 ? 15.536 11.107 -10.056 1.00 84.69 205 GLU A CA 1
ATOM 1633 C C . GLU A 1 205 ? 15.063 9.855 -10.815 1.00 84.69 205 GLU A C 1
ATOM 1635 O O . GLU A 1 205 ? 15.616 9.507 -11.856 1.00 84.69 205 GLU A O 1
ATOM 1640 N N . GLN A 1 206 ? 14.013 9.186 -10.324 1.00 85.12 206 GLN A N 1
ATOM 1641 C CA . GLN A 1 206 ? 13.455 7.968 -10.916 1.00 85.12 206 GLN A CA 1
ATOM 1642 C C . GLN A 1 206 ? 12.193 8.230 -11.753 1.00 85.12 206 GLN A C 1
ATOM 1644 O O . GLN A 1 206 ? 11.341 7.351 -11.898 1.00 85.12 206 GLN A O 1
ATOM 1649 N N . GLU A 1 207 ? 12.051 9.432 -12.324 1.00 81.94 207 GLU A N 1
ATOM 1650 C CA . GLU A 1 207 ? 10.940 9.788 -13.227 1.00 81.94 207 GLU A CA 1
ATOM 1651 C C . GLU A 1 207 ? 10.804 8.826 -14.416 1.00 81.94 207 GLU A C 1
ATOM 1653 O O . GLU A 1 207 ? 9.697 8.435 -14.776 1.00 81.94 207 GLU A O 1
ATOM 1658 N N . GLU A 1 208 ? 11.916 8.375 -14.996 1.00 77.69 208 GLU A N 1
ATOM 1659 C CA . GLU A 1 208 ? 11.893 7.429 -16.117 1.00 77.69 208 GLU A CA 1
ATOM 1660 C C . GLU A 1 208 ? 11.276 6.080 -15.712 1.00 77.69 208 GLU A C 1
ATOM 1662 O O . GLU A 1 208 ? 10.372 5.579 -16.379 1.00 77.69 208 GLU A O 1
ATOM 1667 N N . SER A 1 209 ? 11.705 5.524 -14.576 1.00 78.94 209 SER A N 1
ATOM 1668 C CA . SER A 1 209 ? 11.185 4.266 -14.024 1.00 78.94 209 SER A CA 1
ATOM 1669 C C . SER A 1 209 ? 9.686 4.376 -13.708 1.00 78.94 209 SER A C 1
ATOM 1671 O O . SER A 1 209 ? 8.912 3.456 -13.971 1.00 78.94 209 SER A O 1
ATOM 1673 N N . ARG A 1 210 ? 9.256 5.540 -13.209 1.00 80.25 210 ARG A N 1
ATOM 1674 C CA . ARG A 1 210 ? 7.851 5.886 -12.956 1.00 80.25 210 ARG A CA 1
ATOM 1675 C C . ARG A 1 210 ? 7.028 6.002 -14.240 1.00 80.25 210 ARG A C 1
ATOM 1677 O O . ARG A 1 210 ? 5.921 5.469 -14.306 1.00 80.25 210 ARG A O 1
ATOM 1684 N N . CYS A 1 211 ? 7.575 6.634 -15.276 1.00 77.38 211 CYS A N 1
ATOM 1685 C CA . CYS A 1 211 ? 6.951 6.717 -16.594 1.00 77.38 211 CYS A CA 1
ATOM 1686 C C . CYS A 1 211 ? 6.753 5.329 -17.217 1.00 77.38 211 CYS A C 1
ATOM 1688 O O . CYS A 1 211 ? 5.667 5.052 -17.730 1.00 77.38 211 CYS A O 1
ATOM 1690 N N . ILE A 1 212 ? 7.765 4.459 -17.125 1.00 75.88 212 ILE A N 1
ATOM 1691 C CA . ILE A 1 212 ? 7.704 3.071 -17.605 1.00 75.88 212 ILE A CA 1
ATOM 1692 C C . ILE A 1 212 ? 6.591 2.300 -16.887 1.00 75.88 212 ILE A C 1
ATOM 1694 O O . ILE A 1 212 ? 5.790 1.634 -17.541 1.00 75.88 212 ILE A O 1
ATOM 1698 N N . LEU A 1 213 ? 6.500 2.421 -15.558 1.00 78.69 213 LEU A N 1
ATOM 1699 C CA . LEU A 1 213 ? 5.453 1.759 -14.779 1.00 78.69 213 LEU A CA 1
ATOM 1700 C C . LEU A 1 213 ? 4.052 2.253 -15.146 1.00 78.69 213 LEU A C 1
ATOM 1702 O O . LEU A 1 213 ? 3.160 1.428 -15.300 1.00 78.69 213 LEU A O 1
ATOM 1706 N N . ASN A 1 214 ? 3.857 3.568 -15.281 1.00 79.19 214 ASN A N 1
ATOM 1707 C CA . ASN A 1 214 ? 2.538 4.183 -15.456 1.00 79.19 214 ASN A CA 1
ATOM 1708 C C . ASN A 1 214 ? 1.984 4.044 -16.884 1.00 79.19 214 ASN A C 1
ATOM 1710 O O . ASN A 1 214 ? 0.803 3.775 -17.084 1.00 79.19 214 ASN A O 1
ATOM 1714 N N . ARG A 1 215 ? 2.825 4.243 -17.903 1.00 69.38 215 ARG A N 1
ATOM 1715 C CA . ARG A 1 215 ? 2.379 4.244 -19.308 1.00 69.38 215 ARG A CA 1
ATOM 1716 C C . ARG A 1 215 ? 2.597 2.909 -20.007 1.00 69.38 215 ARG A C 1
ATOM 1718 O O . ARG A 1 215 ? 2.066 2.702 -21.097 1.00 69.38 215 ARG A O 1
ATOM 1725 N N . GLY A 1 216 ? 3.417 2.038 -19.424 1.00 62.72 216 GLY A N 1
ATOM 1726 C CA . GLY A 1 216 ? 4.121 1.045 -20.217 1.00 62.72 216 GLY A CA 1
ATOM 1727 C C . GLY A 1 216 ? 5.001 1.737 -21.258 1.00 62.72 216 GLY A C 1
ATOM 1728 O O . GLY A 1 216 ? 5.256 2.943 -21.219 1.00 62.72 216 GLY A O 1
ATOM 1729 N N . THR A 1 217 ? 5.455 0.972 -22.233 1.00 51.66 217 THR A N 1
ATOM 1730 C CA . THR A 1 217 ? 6.340 1.466 -23.284 1.00 51.66 217 THR A CA 1
ATOM 1731 C C . THR A 1 217 ? 5.784 1.027 -24.629 1.00 51.66 217 THR A C 1
ATOM 1733 O O . THR A 1 217 ? 5.593 -0.161 -24.863 1.00 51.66 217 THR A O 1
ATOM 1736 N N . VAL A 1 218 ? 5.507 1.992 -25.514 1.00 45.41 218 VAL A N 1
ATOM 1737 C CA . VAL A 1 218 ? 4.835 1.778 -26.817 1.00 45.41 218 VAL A CA 1
ATOM 1738 C C . VAL A 1 218 ? 5.644 0.848 -27.742 1.00 45.41 218 VAL A C 1
ATOM 1740 O O . VAL A 1 218 ? 5.086 0.237 -28.646 1.00 45.41 218 VAL A O 1
ATOM 1743 N N . GLU A 1 219 ? 6.946 0.689 -27.478 1.00 40.97 219 GLU A N 1
ATOM 1744 C CA . GLU A 1 219 ? 7.869 -0.163 -28.244 1.00 40.97 219 GLU A CA 1
ATOM 1745 C C . GLU A 1 219 ? 8.843 -0.992 -27.380 1.00 40.97 219 GLU A C 1
ATOM 1747 O O . GLU A 1 219 ? 9.783 -1.588 -27.908 1.00 40.97 219 GLU A O 1
ATOM 1752 N N . GLN A 1 220 ? 8.665 -1.023 -26.054 1.00 45.28 220 GLN A N 1
ATOM 1753 C CA . GLN A 1 220 ? 9.564 -1.763 -25.160 1.00 45.28 220 GLN A CA 1
ATOM 1754 C C . GLN A 1 220 ? 8.759 -2.749 -24.314 1.00 45.28 220 GLN A C 1
ATOM 1756 O O . GLN A 1 220 ? 7.674 -2.421 -23.834 1.00 45.28 220 GLN A O 1
ATOM 1761 N N . VAL A 1 221 ? 9.268 -3.964 -24.123 1.00 46.94 221 VAL A N 1
ATOM 1762 C CA . VAL A 1 221 ? 8.671 -4.908 -23.170 1.00 46.94 221 VAL A CA 1
ATOM 1763 C C . VAL A 1 221 ? 9.248 -4.574 -21.802 1.00 46.94 221 VAL A C 1
ATOM 1765 O O . VAL A 1 221 ? 10.451 -4.695 -21.591 1.00 46.94 221 VAL A O 1
ATOM 1768 N N . PHE A 1 222 ? 8.406 -4.117 -20.881 1.00 51.84 222 PHE A N 1
ATOM 1769 C CA . PHE A 1 222 ? 8.804 -3.914 -19.495 1.00 51.84 222 PHE A CA 1
ATOM 1770 C C . PHE A 1 222 ? 8.491 -5.167 -18.663 1.00 51.84 222 PHE A C 1
ATOM 1772 O O . PHE A 1 222 ? 7.455 -5.814 -18.847 1.00 51.84 222 PHE A O 1
ATOM 1779 N N . ARG A 1 223 ? 9.412 -5.525 -17.771 1.00 58.38 223 ARG A N 1
ATOM 1780 C CA . ARG A 1 223 ? 9.320 -6.671 -16.874 1.00 58.38 223 ARG A CA 1
ATOM 1781 C C . ARG A 1 223 ? 9.684 -6.232 -15.457 1.00 58.38 223 ARG A C 1
ATOM 1783 O O . ARG A 1 223 ? 10.791 -5.747 -15.210 1.00 58.38 223 ARG A O 1
ATOM 1790 N N . VAL A 1 224 ? 8.740 -6.434 -14.538 1.00 51.97 224 VAL A N 1
ATOM 1791 C CA . VAL A 1 224 ? 8.977 -6.316 -13.094 1.00 51.97 224 VAL A CA 1
ATOM 1792 C C . VAL A 1 224 ? 9.487 -7.660 -12.598 1.00 51.97 224 VAL A C 1
ATOM 1794 O O . VAL A 1 224 ? 8.832 -8.679 -12.827 1.00 51.97 224 VAL A O 1
ATOM 1797 N N . GLU A 1 225 ? 10.619 -7.648 -11.906 1.00 55.78 225 GLU A N 1
ATOM 1798 C CA . GLU A 1 225 ? 11.148 -8.798 -11.180 1.00 55.78 225 GLU A CA 1
ATOM 1799 C C . GLU A 1 225 ? 11.272 -8.426 -9.697 1.00 55.78 225 GLU A C 1
ATOM 1801 O O . GLU A 1 225 ? 11.716 -7.331 -9.344 1.00 55.78 225 GLU A O 1
ATOM 1806 N N . THR A 1 226 ? 10.847 -9.315 -8.800 1.00 48.09 226 THR A N 1
ATOM 1807 C CA . THR A 1 226 ? 11.011 -9.118 -7.353 1.00 48.09 226 THR A CA 1
ATOM 1808 C C . THR A 1 226 ? 11.908 -10.203 -6.789 1.00 48.09 226 THR A C 1
ATOM 1810 O O . THR A 1 226 ? 11.496 -11.360 -6.716 1.00 48.09 226 THR A O 1
ATOM 1813 N N . THR A 1 227 ? 13.114 -9.835 -6.366 1.00 47.78 227 THR A N 1
ATOM 1814 C CA . THR A 1 227 ? 14.078 -10.757 -5.760 1.00 47.78 227 THR A CA 1
ATOM 1815 C C . THR A 1 227 ? 14.026 -10.669 -4.237 1.00 47.78 227 THR A C 1
ATOM 1817 O O . THR A 1 227 ? 14.175 -9.605 -3.637 1.00 47.78 227 THR A O 1
ATOM 1820 N N . ILE A 1 228 ? 13.825 -11.818 -3.591 1.00 44.25 228 ILE A N 1
ATOM 1821 C CA . ILE A 1 228 ? 13.951 -11.993 -2.142 1.00 44.25 228 ILE A CA 1
ATOM 1822 C C . ILE A 1 228 ? 15.225 -12.823 -1.935 1.00 44.25 228 ILE A C 1
ATOM 1824 O O . ILE A 1 228 ? 15.190 -14.029 -2.137 1.00 44.25 228 ILE A O 1
ATOM 1828 N N . ASN A 1 229 ? 16.324 -12.173 -1.533 1.00 35.88 229 ASN A N 1
ATOM 1829 C CA . ASN A 1 229 ? 17.687 -12.695 -1.283 1.00 35.88 229 ASN A CA 1
ATOM 1830 C C . ASN A 1 229 ? 18.713 -12.493 -2.409 1.00 35.88 229 AS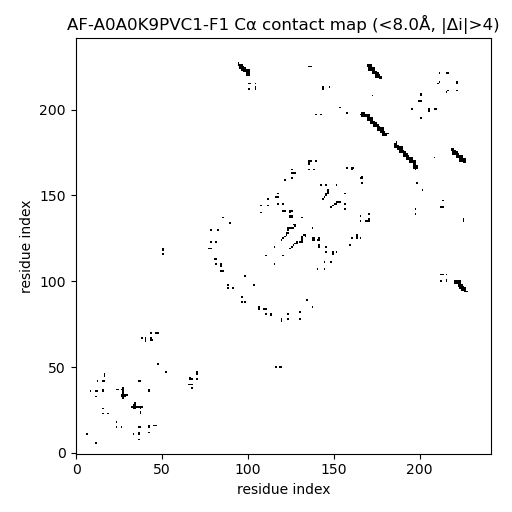N A C 1
ATOM 1832 O O . ASN A 1 229 ? 18.673 -13.130 -3.450 1.00 35.88 229 ASN A O 1
ATOM 1836 N N . TRP A 1 230 ? 19.723 -11.672 -2.104 1.00 41.75 230 TRP A N 1
ATOM 1837 C CA . TRP A 1 230 ? 20.891 -11.388 -2.950 1.00 41.75 230 TRP A CA 1
ATOM 1838 C C . TRP A 1 230 ? 22.125 -12.243 -2.602 1.00 41.75 230 TRP A C 1
ATOM 1840 O O . TRP A 1 230 ? 23.229 -11.974 -3.059 1.00 41.75 230 TRP A O 1
ATOM 1850 N N . LYS A 1 231 ? 22.014 -13.266 -1.747 1.00 32.00 231 LYS A N 1
ATOM 1851 C CA . LYS A 1 231 ? 23.231 -13.922 -1.238 1.00 32.00 231 LYS A CA 1
ATOM 1852 C C . LYS A 1 231 ? 23.924 -14.903 -2.181 1.00 32.00 231 LYS A C 1
ATOM 1854 O O . LYS A 1 231 ? 24.916 -15.472 -1.752 1.00 32.00 231 LYS A O 1
ATOM 1859 N N . ASN A 1 232 ? 23.483 -15.069 -3.423 1.00 29.08 232 ASN A N 1
ATOM 1860 C CA . ASN A 1 232 ? 24.262 -15.807 -4.407 1.00 29.08 232 ASN A CA 1
ATOM 1861 C C . ASN A 1 232 ? 24.261 -15.080 -5.747 1.00 29.08 232 ASN A C 1
ATOM 1863 O O . ASN A 1 232 ? 23.219 -14.793 -6.330 1.00 29.08 232 ASN A O 1
ATOM 1867 N N . GLU A 1 233 ? 25.482 -14.792 -6.183 1.00 39.31 233 GLU A N 1
ATOM 1868 C CA . GLU A 1 233 ? 25.871 -14.457 -7.544 1.00 39.31 233 GLU A CA 1
ATOM 1869 C C . GLU A 1 233 ? 25.290 -15.491 -8.532 1.00 39.31 233 GLU A C 1
ATOM 1871 O O . GLU A 1 233 ? 24.904 -16.583 -8.125 1.00 39.31 233 GLU A O 1
ATOM 1876 N N . TYR A 1 234 ? 25.256 -15.141 -9.822 1.00 29.34 234 TYR A N 1
ATOM 1877 C CA . TYR A 1 234 ? 24.655 -15.869 -10.959 1.00 29.34 234 TYR A CA 1
ATOM 1878 C C . TYR A 1 234 ? 23.194 -15.499 -11.277 1.00 29.34 234 TYR A C 1
ATOM 1880 O O . TYR A 1 234 ? 22.248 -16.246 -11.040 1.00 29.34 234 TYR A O 1
ATOM 1888 N N . LEU A 1 235 ? 23.030 -14.346 -11.938 1.00 32.50 235 LEU A N 1
ATOM 1889 C CA . LEU A 1 235 ? 21.855 -14.052 -12.761 1.00 32.50 235 LEU A CA 1
ATOM 1890 C C . LEU A 1 235 ? 21.818 -15.036 -13.942 1.00 32.50 235 LEU A C 1
ATOM 1892 O O . LEU A 1 235 ? 22.499 -14.846 -14.952 1.00 32.50 235 LEU A O 1
ATOM 1896 N N . HIS A 1 236 ? 21.020 -16.095 -13.824 1.00 23.27 236 HIS A N 1
ATOM 1897 C CA . HIS A 1 236 ? 20.643 -16.913 -14.969 1.00 23.27 236 HIS A CA 1
ATOM 1898 C C . HIS A 1 236 ? 19.570 -16.176 -15.775 1.00 23.27 236 HIS A C 1
ATOM 1900 O O . HIS A 1 236 ? 18.382 -16.180 -15.452 1.00 23.27 236 HIS A O 1
ATOM 1906 N N . PHE A 1 237 ? 19.997 -15.537 -16.862 1.00 30.03 237 PHE A N 1
ATOM 1907 C CA . PHE A 1 237 ? 19.100 -15.004 -17.878 1.00 30.03 237 PHE A CA 1
ATOM 1908 C C . PHE A 1 237 ? 18.359 -16.166 -18.551 1.00 30.03 237 PHE A C 1
ATOM 1910 O O . PHE A 1 237 ? 18.894 -16.834 -19.433 1.00 30.03 237 PHE A O 1
ATOM 1917 N N . ILE A 1 238 ? 17.114 -16.419 -18.145 1.00 21.73 238 ILE A N 1
ATOM 1918 C CA . ILE A 1 238 ? 16.218 -17.279 -18.924 1.00 21.73 238 ILE A CA 1
ATOM 1919 C C . ILE A 1 238 ? 15.759 -16.473 -20.141 1.00 21.73 238 ILE A C 1
ATOM 1921 O O . ILE A 1 238 ? 14.842 -15.649 -20.069 1.00 21.73 238 ILE A O 1
ATOM 1925 N N . GLN A 1 239 ? 16.461 -16.712 -21.244 1.00 27.31 239 GLN A N 1
ATOM 1926 C CA . GLN A 1 239 ? 16.070 -16.386 -22.604 1.00 27.31 239 GLN A CA 1
ATOM 1927 C C . GLN A 1 239 ? 14.909 -17.309 -22.995 1.00 27.31 239 GLN A C 1
ATOM 1929 O O . GLN A 1 239 ? 15.064 -18.527 -23.024 1.00 27.31 239 GLN A O 1
ATOM 1934 N N . ILE A 1 240 ? 13.743 -16.738 -23.292 1.00 23.61 240 ILE A N 1
ATOM 1935 C CA . ILE A 1 240 ? 12.703 -17.432 -24.056 1.00 23.61 240 ILE A CA 1
ATOM 1936 C C . ILE A 1 240 ? 12.600 -16.667 -25.365 1.00 23.61 240 ILE A C 1
ATOM 1938 O O . ILE A 1 240 ? 12.149 -15.522 -25.389 1.00 23.61 240 ILE A O 1
ATOM 1942 N N . GLY A 1 241 ? 13.162 -17.278 -26.405 1.00 25.34 241 GLY A N 1
ATOM 1943 C CA . GLY A 1 241 ? 13.146 -16.760 -27.761 1.00 25.34 241 GLY A CA 1
ATOM 1944 C C . GLY A 1 241 ? 11.786 -16.923 -28.430 1.00 25.34 241 GLY A C 1
ATOM 1945 O O . GLY A 1 241 ? 10.902 -17.629 -27.944 1.00 25.34 241 GLY A O 1
ATOM 1946 N N . SER A 1 242 ? 11.676 -16.274 -29.581 1.00 24.42 242 SER A N 1
ATOM 1947 C CA . SER A 1 242 ? 10.972 -16.818 -30.742 1.00 24.42 242 SER A CA 1
ATOM 1948 C C . SER A 1 242 ? 11.911 -17.731 -31.519 1.00 24.42 242 SER A C 1
ATOM 1950 O O . SER A 1 242 ? 13.070 -17.288 -31.709 1.00 24.42 242 SER A O 1
#

InterPro domains:
  IPR001810 F-box domain [PF12937] (5-47)
  IPR001810 F-box domain [PS50181] (1-47)
  IPR001810 F-box domain [SM00256] (7-47)
  IPR036047 F-box-like domain superfamily [SSF81383] (5-235)
  IPR039588 F-box only protein 4 [PTHR16008] (2-225)

pLDDT: mean 75.42, std 17.66, range [21.73, 94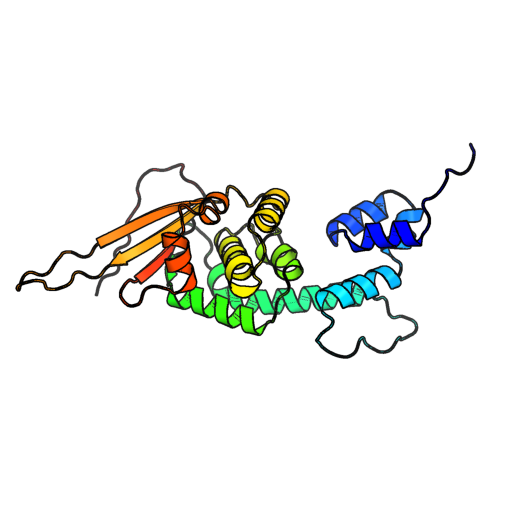.38]

Solvent-accessible surface area (backbone atoms only — not comparable to full-atom values): 14318 Å² total; per-residue (Å²): 133,81,86,71,89,70,75,57,66,69,59,53,43,52,55,53,62,73,47,53,74,68,53,38,56,54,47,27,64,74,39,72,68,43,28,54,51,65,70,33,49,69,44,34,50,51,50,45,40,78,68,48,73,85,66,78,77,79,75,77,88,49,101,84,66,53,41,62,58,52,47,51,52,52,50,52,49,53,46,50,54,52,41,68,64,48,42,83,69,65,74,64,77,79,86,66,48,76,42,48,43,66,62,53,48,48,41,56,54,57,50,59,73,66,66,70,45,71,71,52,36,47,57,47,32,51,26,73,39,101,87,20,85,74,46,59,63,49,32,48,52,35,49,51,47,36,49,75,74,67,61,52,53,66,67,62,50,50,50,53,28,52,75,49,70,46,33,80,43,50,37,33,46,31,40,32,40,69,43,53,72,54,95,89,41,73,44,72,67,44,77,49,74,44,78,38,31,56,51,54,55,69,36,78,90,29,48,67,63,48,45,43,68,75,70,43,50,102,72,32,58,38,35,44,36,46,66,87,80,81,90,66,85,79,89,78,80,82,81,80,80,134

Foldseek 3Di:
DDDDDDDPLVVLLVVLLPDDPVVLVVQLVPDVSSVCSSQDQVSLVSNCCVFPVPDDDPDPDDVPDGSVVVSVVVLVVLLVQLLVLCVVQVVPDDDKRKDWLVSLVVSLVSVVVSVGDLSSLLVRQQACDPSCVVDLSSVVSSLLSCVPVVVDDLVVVCVSNVVRVQQFFKKKKKKKAAFDQDPNDTGHIDIDIDIDGSNRCSDPVNVVSSCCNNVPDPGIIMIMIGGDDPPDDDDPPPDDDD

Secondary structure (DSSP, 8-state):
-----PPPHHHHHHHHHTS-HHHHHHHHHH-HHHHHHHT-HHHHHHHHHHHHTTS--PPP--TT--HHHHHHHHHHHHHHHHHHHHHHHHS--SS-EEEEHHHHHHHHHHHHHTT--HHHHIIIIIS-BTTBSS-HHHHHHHHHIIIIIS---HHHHHHHHHHTT-TT-EEEEEEEEPPPEETTEEPPPEEEEEEEEHHHHTSGGGHHHHHHHHH--TTEEEEEEE-S---S----------